Protein AF-F3PUW4-F1 (afdb_monomer_lite)

Organism: NCBI:txid763034

pLDDT: mean 93.39, std 5.63, range [63.44, 98.31]

Sequence (221 aa):
MNPSENLVKNRNDLSPYLFHFTKGEDAYDKLVNILNQLKLISNTHDYICFTETPITHFRENLLYMNRFYKPMLSFYGIGFRRDLLIKDFGAKSVIYGDKKDEENLKKIDMDWRFEKLNVLTHDFTWLREWRIKHEFDFSSISPEDIIIIAKTDDEVKNLCSMQELEDIDYEYEPEIGECTIWPMFSNIRGWKGISIEHVEKLSSDKEVDSYSKSLKIGDYL

Foldseek 3Di:
DPPVVVCQVPDQQFAQWWKDFAKAPCRLVVLLVCVVQQKDADPPAQKGKTFRGWLLVCLVVQVVQVVDRIRPGHQWIKIFRPVCCVPPQVKDWADEDDVVVLVVCVVVVNNSRYDYDDPVPDHPVNRRMIIGGHMDRCPVPDLLRMEIGEADPVSSQVSQWDKDFDDKDWDADPVVRDIDIDTDIFTWGNHHYDYSVRSNVDDGSVVVVVSSNVDDGGHTD

Secondary structure (DSSP, 8-state):
--HHHHHHHH-TT--SEEEEE--STTHHHHHHHHHHHTEE--SSSSEEEEE-S-HHHHHHHHHHHTTSSS-SS-S-EEEEEHHHHHHHS--EE-EEE-HHHHHHHHTTT-GGGEEE-BTTTB--GGG-EEEEES-EE-TTS-GGGEEEEESSHHHHHHHHEEEEEEEEEEEEETTTTEEEEEEEEEEEE-SEEEEHHHHTT-SSHHHHHHHHHHS-TT-B-

Structure (mmCIF, N/CA/C/O backbone):
data_AF-F3PUW4-F1
#
_entry.id   AF-F3PUW4-F1
#
loop_
_atom_site.group_PDB
_atom_site.id
_atom_site.type_symbol
_atom_site.label_atom_id
_atom_site.label_alt_id
_atom_site.label_comp_id
_atom_site.label_asym_id
_atom_site.label_entity_id
_atom_site.label_seq_id
_atom_site.pdbx_PDB_ins_code
_atom_site.Cartn_x
_atom_site.Cartn_y
_atom_site.Cartn_z
_atom_site.occupancy
_atom_site.B_iso_or_equiv
_atom_site.auth_seq_id
_atom_site.auth_comp_id
_atom_site.auth_asym_id
_atom_site.auth_atom_id
_atom_site.pdbx_PDB_model_num
ATOM 1 N N . MET A 1 1 ? -29.769 11.813 -11.357 1.00 63.44 1 MET A N 1
ATOM 2 C CA . MET A 1 1 ? -28.355 11.630 -10.967 1.00 63.44 1 MET A CA 1
ATOM 3 C C . MET A 1 1 ? -28.307 11.672 -9.455 1.00 63.44 1 MET A C 1
ATOM 5 O O . MET A 1 1 ? -28.851 12.620 -8.894 1.00 63.44 1 MET A O 1
ATOM 9 N N . ASN A 1 2 ? -27.783 10.637 -8.802 1.00 74.06 2 ASN A N 1
ATOM 10 C CA . ASN A 1 2 ? -27.715 10.613 -7.345 1.00 74.06 2 ASN A CA 1
ATOM 11 C C . ASN A 1 2 ? -26.569 11.544 -6.901 1.00 74.06 2 ASN A C 1
ATOM 13 O O . ASN A 1 2 ? -25.430 11.317 -7.313 1.00 74.06 2 ASN A O 1
ATOM 17 N N . PRO A 1 3 ? -26.819 12.590 -6.089 1.00 74.50 3 PRO A N 1
ATOM 18 C CA . PRO A 1 3 ? -25.764 13.494 -5.632 1.00 74.50 3 PRO A CA 1
ATOM 19 C C . PRO A 1 3 ? -24.575 12.769 -4.981 1.00 74.50 3 PRO A C 1
ATOM 21 O O . PRO A 1 3 ? -23.442 13.236 -5.102 1.00 74.50 3 PRO A O 1
ATOM 24 N N . SER A 1 4 ? -24.798 11.603 -4.360 1.00 75.81 4 SER A N 1
ATOM 25 C CA . SER A 1 4 ? -23.732 10.813 -3.736 1.00 75.81 4 SER A CA 1
ATOM 26 C C . SER A 1 4 ? -22.725 10.233 -4.736 1.00 75.81 4 SER A C 1
ATOM 28 O O . SER A 1 4 ? -21.553 10.094 -4.393 1.00 75.81 4 SER A O 1
ATOM 30 N N . GLU A 1 5 ? -23.135 9.935 -5.973 1.00 74.25 5 GLU A N 1
ATOM 31 C CA . GLU A 1 5 ? -22.254 9.374 -7.015 1.00 74.25 5 GLU A CA 1
ATOM 32 C C . GLU A 1 5 ? -21.157 10.365 -7.424 1.00 74.25 5 GLU A C 1
ATOM 34 O O . GLU A 1 5 ? -20.024 9.975 -7.710 1.00 74.25 5 GLU A O 1
ATOM 39 N N . ASN A 1 6 ? -21.472 11.662 -7.405 1.00 73.38 6 ASN A N 1
ATOM 40 C CA . ASN A 1 6 ? -20.508 12.714 -7.717 1.00 73.38 6 ASN A CA 1
ATOM 41 C C . ASN A 1 6 ? -19.598 13.043 -6.530 1.00 73.38 6 ASN A C 1
ATOM 43 O O . ASN A 1 6 ? -18.466 13.471 -6.738 1.00 73.38 6 ASN A O 1
ATOM 47 N N . LEU A 1 7 ? -20.045 12.820 -5.289 1.00 77.06 7 LEU A N 1
ATOM 48 C CA . LEU A 1 7 ? -19.221 13.078 -4.104 1.00 77.06 7 LEU A CA 1
ATOM 49 C C . LEU A 1 7 ? -18.014 12.143 -4.030 1.00 77.06 7 LEU A C 1
ATOM 51 O O . LEU A 1 7 ? -16.923 12.611 -3.721 1.00 77.06 7 LEU A O 1
ATOM 55 N N . VAL A 1 8 ? -18.176 10.863 -4.378 1.00 69.25 8 VAL A N 1
ATOM 56 C CA . VAL A 1 8 ? -17.052 9.909 -4.430 1.00 69.25 8 VAL A CA 1
ATOM 57 C C . VAL A 1 8 ? -15.998 10.356 -5.447 1.00 69.25 8 VAL A C 1
ATOM 59 O O . VAL A 1 8 ? -14.806 10.265 -5.183 1.00 69.25 8 VAL A O 1
ATOM 62 N N . LYS A 1 9 ? -16.431 10.916 -6.583 1.00 69.44 9 LYS A N 1
ATOM 63 C CA . LYS A 1 9 ? -15.533 11.430 -7.629 1.00 69.44 9 LYS A CA 1
ATOM 64 C C . LYS A 1 9 ? -14.879 12.762 -7.265 1.00 69.44 9 LYS A C 1
ATOM 66 O O . LYS A 1 9 ? -13.785 13.056 -7.739 1.00 69.44 9 LYS A O 1
ATOM 71 N N . ASN A 1 10 ? -15.540 13.585 -6.453 1.00 75.44 10 ASN A N 1
ATOM 72 C CA . ASN A 1 10 ? -15.130 14.970 -6.216 1.00 75.44 10 ASN A CA 1
ATOM 73 C C . ASN A 1 10 ? -14.418 15.187 -4.878 1.00 75.44 10 ASN A C 1
ATOM 75 O O . ASN A 1 10 ? -13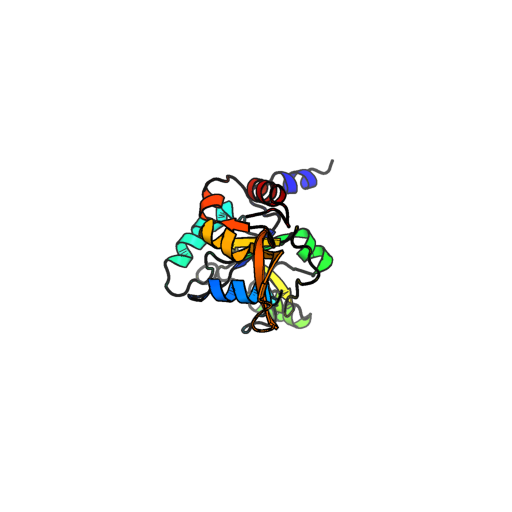.628 16.123 -4.783 1.00 75.44 10 ASN A O 1
ATOM 79 N N . ARG A 1 11 ? -14.589 14.309 -3.889 1.00 82.06 11 ARG A N 1
ATOM 80 C CA . ARG A 1 11 ? -13.889 14.401 -2.603 1.00 82.06 11 ARG A CA 1
ATOM 81 C C . ARG A 1 11 ? -12.397 14.099 -2.740 1.00 82.06 11 ARG A C 1
ATOM 83 O O . ARG A 1 11 ? -12.021 13.065 -3.277 1.00 82.06 11 ARG A O 1
ATOM 90 N N . ASN A 1 12 ? -11.562 15.014 -2.257 1.00 84.12 12 ASN A N 1
ATOM 91 C CA . ASN A 1 12 ? -10.101 14.869 -2.268 1.00 84.12 12 ASN A CA 1
ATOM 92 C C . ASN A 1 12 ? -9.575 14.114 -1.047 1.00 84.12 12 ASN A C 1
ATOM 94 O O . ASN A 1 12 ? -8.425 13.694 -1.030 1.00 84.12 12 ASN A O 1
ATOM 98 N N . ASP A 1 13 ? -10.419 13.940 -0.035 1.00 82.19 13 ASP A N 1
ATOM 99 C CA . ASP A 1 13 ? -10.085 13.207 1.171 1.00 82.19 13 ASP A CA 1
ATOM 100 C C . ASP A 1 13 ? -10.362 11.697 1.034 1.00 82.19 13 ASP A C 1
ATOM 102 O O . ASP A 1 13 ? -10.207 10.956 1.994 1.00 82.19 13 ASP A O 1
ATOM 106 N N . LEU A 1 14 ? -10.769 11.213 -0.144 1.00 85.12 14 LEU A N 1
ATOM 107 C CA . LEU A 1 14 ? -10.895 9.787 -0.448 1.00 85.12 14 LEU A CA 1
ATOM 108 C C . LEU A 1 14 ? -9.718 9.342 -1.315 1.00 85.12 14 LEU A C 1
ATOM 110 O O . LEU A 1 14 ? -9.449 9.962 -2.345 1.00 85.12 14 LEU A O 1
ATOM 114 N N . SER A 1 15 ? -9.049 8.258 -0.922 1.00 90.25 15 SER A N 1
ATOM 115 C CA . SER A 1 15 ? -8.047 7.620 -1.770 1.00 90.25 15 SER A CA 1
ATOM 116 C C . SER A 1 15 ? -8.699 6.551 -2.657 1.00 90.25 15 SER A C 1
ATOM 118 O O . SER A 1 15 ? -9.551 5.791 -2.182 1.00 90.25 15 SER A O 1
ATOM 120 N N . PRO A 1 16 ? -8.307 6.442 -3.940 1.00 92.56 16 PRO A N 1
ATOM 121 C CA . PRO A 1 16 ? -8.662 5.300 -4.773 1.00 92.56 16 PRO A CA 1
ATOM 122 C C . PRO A 1 16 ? -7.871 4.031 -4.409 1.00 92.56 16 PRO A C 1
ATOM 124 O O . PRO A 1 16 ? -8.126 2.975 -4.995 1.00 92.56 16 PRO A O 1
ATOM 127 N N . TYR A 1 17 ? -6.939 4.121 -3.456 1.00 95.81 17 TYR A N 1
ATOM 128 C CA . TYR A 1 17 ? -6.097 3.023 -3.004 1.00 95.81 17 TYR A CA 1
ATOM 129 C C . TYR A 1 17 ? -6.286 2.733 -1.509 1.00 95.81 17 TYR A C 1
ATOM 131 O O . TYR A 1 17 ? -6.712 3.583 -0.728 1.00 95.81 17 TYR A O 1
ATOM 139 N N . LEU A 1 18 ? -5.960 1.504 -1.122 1.00 97.50 18 LEU A N 1
ATOM 140 C CA . LEU A 1 18 ? -5.710 1.098 0.256 1.00 97.50 18 LEU A CA 1
ATOM 141 C C . LEU A 1 18 ? -4.227 0.747 0.377 1.00 97.50 18 LEU A C 1
ATOM 143 O O . LEU A 1 18 ? -3.741 -0.122 -0.349 1.00 97.50 18 LEU A O 1
ATOM 147 N N . PHE A 1 19 ? -3.513 1.428 1.272 1.00 97.31 19 PHE A N 1
ATOM 148 C CA . PHE A 1 19 ? -2.062 1.304 1.410 1.00 97.31 19 PHE A CA 1
ATOM 149 C C . PHE A 1 19 ? -1.668 0.439 2.600 1.00 97.31 19 PHE A C 1
ATOM 151 O O . PHE A 1 19 ? -2.153 0.641 3.711 1.00 97.31 19 PHE A O 1
ATOM 158 N N . HIS A 1 20 ? -0.727 -0.471 2.388 1.00 97.25 20 HIS A N 1
ATOM 159 C CA . HIS A 1 20 ? 0.001 -1.164 3.439 1.00 97.25 20 HIS A CA 1
ATOM 160 C C . HIS A 1 20 ? 1.424 -0.603 3.508 1.00 97.25 20 HIS A C 1
ATOM 162 O O . HIS A 1 20 ? 2.210 -0.798 2.583 1.00 97.25 20 HIS A O 1
ATOM 168 N N . PHE A 1 21 ? 1.763 0.089 4.597 1.00 96.50 21 PHE A N 1
ATOM 169 C CA . PHE A 1 21 ? 3.121 0.583 4.834 1.00 96.50 21 PHE A CA 1
ATOM 170 C C . PHE A 1 21 ? 3.904 -0.401 5.699 1.00 96.50 21 PHE A C 1
ATOM 172 O O . PHE A 1 21 ? 3.399 -0.900 6.708 1.00 96.50 21 PHE A O 1
ATOM 179 N N . THR A 1 22 ? 5.157 -0.654 5.332 1.00 95.56 22 THR A N 1
ATOM 180 C CA . THR A 1 22 ? 6.059 -1.479 6.136 1.00 95.56 22 THR A CA 1
ATOM 181 C C . THR A 1 22 ? 6.576 -0.683 7.341 1.00 95.56 22 THR A C 1
ATOM 183 O O . THR A 1 22 ? 6.581 0.552 7.355 1.00 95.56 22 THR A O 1
ATOM 186 N N . LYS A 1 23 ? 7.000 -1.398 8.389 1.00 92.81 23 LYS A N 1
ATOM 187 C CA . LYS A 1 23 ? 7.422 -0.837 9.685 1.00 92.81 23 LYS A CA 1
ATOM 188 C C . LYS A 1 23 ? 8.875 -1.176 10.013 1.00 92.81 23 LYS A C 1
ATOM 190 O O . LYS A 1 23 ? 9.343 -2.260 9.651 1.00 92.81 23 LYS A O 1
ATOM 195 N N . GLY A 1 24 ? 9.515 -0.341 10.830 1.00 91.69 24 GLY A N 1
ATOM 196 C CA . GLY A 1 24 ? 10.878 -0.567 11.327 1.00 91.69 24 GLY A CA 1
ATOM 197 C C . GLY A 1 24 ? 11.979 -0.012 10.422 1.00 91.69 24 GLY A C 1
ATOM 198 O O . GLY A 1 24 ? 11.706 0.702 9.464 1.00 91.69 24 GLY A O 1
ATOM 199 N N . GLU A 1 25 ? 13.228 -0.307 10.775 1.00 90.50 25 GLU A N 1
ATOM 200 C CA . GLU A 1 25 ? 14.428 0.176 10.072 1.00 90.50 25 GLU A CA 1
ATOM 201 C C . GLU A 1 25 ? 14.715 -0.599 8.773 1.00 90.50 25 GLU A C 1
ATOM 203 O O . GLU A 1 25 ? 15.182 -0.033 7.794 1.00 90.50 25 GLU A O 1
ATOM 208 N N . ASP A 1 26 ? 14.334 -1.875 8.741 1.00 94.06 26 ASP A N 1
ATOM 209 C CA . ASP A 1 26 ? 14.422 -2.840 7.635 1.00 94.06 26 ASP A CA 1
ATOM 210 C C . ASP A 1 26 ? 13.205 -2.766 6.690 1.00 94.06 26 ASP A C 1
ATOM 212 O O . ASP A 1 26 ? 12.808 -3.736 6.042 1.00 94.06 26 ASP A O 1
ATOM 216 N N . ALA A 1 27 ? 12.537 -1.614 6.658 1.00 95.38 27 ALA A N 1
ATOM 217 C CA . ALA A 1 27 ? 11.265 -1.436 5.974 1.00 95.38 27 ALA A CA 1
ATOM 218 C C . ALA A 1 27 ? 11.355 -1.574 4.442 1.00 95.38 27 ALA A C 1
ATOM 220 O O . ALA A 1 27 ? 10.415 -2.090 3.831 1.00 95.38 27 ALA A O 1
ATOM 221 N N . TYR A 1 28 ? 12.477 -1.162 3.845 1.00 96.62 28 TYR A N 1
ATOM 222 C CA . TYR A 1 28 ? 12.756 -1.352 2.419 1.00 96.62 28 TYR A CA 1
ATOM 223 C C . TYR A 1 28 ? 12.878 -2.843 2.080 1.00 96.62 28 TYR A C 1
ATOM 225 O O . TYR A 1 28 ? 12.150 -3.346 1.228 1.00 96.62 28 TYR A O 1
ATOM 233 N N . ASP A 1 29 ? 13.717 -3.578 2.815 1.00 97.00 29 ASP A N 1
ATOM 234 C CA . ASP A 1 29 ? 13.941 -5.013 2.592 1.00 97.00 29 ASP A CA 1
ATOM 235 C C . ASP A 1 29 ? 12.659 -5.830 2.791 1.00 97.00 29 ASP A C 1
ATOM 237 O O . ASP A 1 29 ? 12.385 -6.787 2.065 1.00 97.00 29 ASP A O 1
ATOM 241 N N . LYS A 1 30 ? 11.813 -5.429 3.746 1.00 96.62 30 LYS A N 1
ATOM 242 C CA . LYS A 1 30 ? 10.472 -6.005 3.908 1.00 96.62 30 LYS A CA 1
ATOM 243 C C . LYS A 1 30 ? 9.604 -5.806 2.672 1.00 96.62 30 LYS A C 1
ATOM 245 O O . LYS A 1 30 ? 8.923 -6.747 2.279 1.00 96.62 30 LYS A O 1
ATOM 250 N N . LEU A 1 31 ? 9.618 -4.616 2.070 1.00 97.69 31 LEU A N 1
ATOM 251 C CA . LEU A 1 31 ? 8.860 -4.355 0.848 1.00 97.69 31 LEU A CA 1
ATOM 252 C C . LEU A 1 31 ? 9.398 -5.191 -0.320 1.00 97.69 31 LEU A C 1
ATOM 254 O O . LEU A 1 31 ? 8.604 -5.808 -1.021 1.00 97.69 31 LEU A O 1
ATOM 258 N N . VAL A 1 32 ? 10.722 -5.306 -0.468 1.00 97.25 32 VAL A N 1
ATOM 259 C CA . VAL A 1 32 ? 11.348 -6.205 -1.456 1.00 97.25 32 VAL A CA 1
ATOM 260 C C . VAL A 1 32 ? 10.863 -7.647 -1.269 1.00 97.25 32 VAL A C 1
ATOM 262 O O . VAL A 1 32 ? 10.435 -8.290 -2.225 1.00 97.25 32 VAL A O 1
ATOM 265 N N . ASN A 1 33 ? 10.853 -8.149 -0.032 1.00 97.12 33 ASN A N 1
ATOM 266 C CA . ASN A 1 33 ? 10.359 -9.494 0.267 1.00 97.12 33 ASN A CA 1
ATOM 267 C C . ASN A 1 33 ? 8.870 -9.665 -0.069 1.00 97.12 33 ASN A C 1
ATOM 269 O O . ASN A 1 33 ? 8.496 -10.685 -0.642 1.00 97.12 33 ASN A O 1
ATOM 273 N N . ILE A 1 34 ? 8.037 -8.668 0.242 1.00 97.62 34 ILE A N 1
ATOM 274 C CA . ILE A 1 34 ? 6.608 -8.656 -0.105 1.00 97.62 34 ILE A CA 1
ATOM 275 C C . ILE A 1 34 ? 6.416 -8.752 -1.623 1.00 97.62 34 ILE A C 1
ATOM 277 O O . ILE A 1 34 ? 5.592 -9.544 -2.076 1.00 97.62 34 ILE A O 1
ATOM 281 N N . LEU A 1 35 ? 7.181 -7.985 -2.407 1.00 97.00 35 LEU A N 1
ATOM 282 C CA . LEU A 1 35 ? 7.099 -7.989 -3.872 1.00 97.00 35 LEU A CA 1
ATOM 283 C C . LEU A 1 35 ? 7.586 -9.307 -4.478 1.00 97.00 35 LEU A C 1
ATOM 285 O O . LEU A 1 35 ? 6.973 -9.803 -5.417 1.00 97.00 35 LEU A O 1
ATOM 289 N N . ASN A 1 36 ? 8.626 -9.916 -3.910 1.00 95.88 36 ASN A N 1
ATOM 290 C CA . ASN A 1 36 ? 9.125 -11.215 -4.368 1.00 95.88 36 ASN A CA 1
ATOM 291 C C . ASN A 1 36 ? 8.163 -12.366 -4.040 1.00 95.88 36 ASN A C 1
ATOM 293 O O . ASN A 1 36 ? 8.040 -13.314 -4.811 1.00 95.88 36 ASN A O 1
ATOM 297 N N . GLN A 1 37 ? 7.500 -12.307 -2.883 1.00 97.06 37 GLN A N 1
ATOM 298 C CA . GLN A 1 37 ? 6.568 -13.345 -2.432 1.00 97.06 37 GLN A CA 1
ATOM 299 C C . GLN A 1 37 ? 5.140 -13.140 -2.944 1.00 97.06 37 GLN A C 1
ATOM 301 O O . GLN A 1 37 ? 4.329 -14.057 -2.835 1.00 97.06 37 GLN A O 1
ATOM 306 N N . LEU A 1 38 ? 4.830 -11.946 -3.459 1.00 97.81 38 LEU A N 1
ATOM 307 C CA . LEU A 1 38 ? 3.486 -11.514 -3.849 1.00 97.81 38 LEU A CA 1
ATOM 308 C C . LEU A 1 38 ? 2.458 -11.677 -2.719 1.00 97.81 38 LEU A C 1
ATOM 310 O O . LEU A 1 38 ? 1.301 -12.044 -2.943 1.00 97.81 38 LEU A O 1
ATOM 314 N N . LYS A 1 39 ? 2.901 -11.437 -1.478 1.00 97.44 39 LYS A N 1
ATOM 315 C CA . LYS A 1 39 ? 2.113 -11.740 -0.284 1.00 97.44 39 LYS A CA 1
ATOM 316 C C . LYS A 1 39 ? 2.379 -10.787 0.872 1.00 97.44 39 LYS A C 1
ATOM 318 O O . LYS A 1 39 ? 3.515 -10.400 1.133 1.00 97.44 39 LYS A O 1
ATOM 323 N N . LEU A 1 40 ? 1.323 -10.459 1.611 1.00 97.56 40 LEU A N 1
ATOM 324 C CA . LEU A 1 40 ? 1.393 -9.791 2.909 1.00 97.56 40 LEU A CA 1
ATOM 325 C C . LEU A 1 40 ? 1.087 -10.798 4.018 1.00 97.56 40 LEU A C 1
ATOM 327 O O . LEU A 1 40 ? 0.046 -11.457 4.005 1.00 97.56 40 LEU A O 1
ATOM 331 N N . ILE A 1 41 ? 1.985 -10.888 4.999 1.00 94.50 41 ILE A N 1
ATOM 332 C CA . ILE A 1 41 ? 1.867 -11.786 6.152 1.00 94.50 41 ILE A CA 1
ATOM 333 C C . ILE A 1 41 ? 2.056 -10.968 7.430 1.00 94.50 41 ILE A C 1
ATOM 335 O O . ILE A 1 41 ? 2.985 -10.167 7.545 1.00 94.50 41 ILE A O 1
ATOM 339 N N . SER A 1 42 ? 1.176 -11.181 8.407 1.00 91.62 42 SER A N 1
ATOM 340 C CA . SER A 1 42 ? 1.281 -10.584 9.736 1.00 91.62 42 SER A CA 1
ATOM 341 C C . SER A 1 42 ? 1.721 -11.640 10.744 1.00 91.62 42 SER A C 1
ATOM 343 O O . SER A 1 42 ? 1.092 -12.681 10.886 1.00 91.62 42 SER A O 1
ATOM 345 N N . ASN A 1 43 ? 2.799 -11.351 11.475 1.00 86.69 43 ASN A N 1
ATOM 346 C CA . ASN A 1 43 ? 3.284 -12.213 12.560 1.00 86.69 43 ASN A CA 1
ATOM 347 C C . ASN A 1 43 ? 2.623 -11.892 13.910 1.00 86.69 43 ASN A C 1
ATOM 349 O O . ASN A 1 43 ? 2.884 -12.569 14.900 1.00 86.69 43 ASN A O 1
ATOM 353 N N . THR A 1 44 ? 1.840 -10.810 13.983 1.00 88.12 44 THR A N 1
ATOM 354 C CA . THR A 1 44 ? 1.269 -10.299 15.240 1.00 88.12 44 THR A CA 1
ATOM 355 C C . THR A 1 44 ? -0.236 -10.480 15.328 1.00 88.12 44 THR A C 1
ATOM 357 O O . THR A 1 44 ? -0.768 -10.609 16.424 1.00 88.12 44 THR A O 1
ATOM 360 N N . HIS A 1 45 ? -0.916 -10.466 14.186 1.00 91.56 45 HIS A N 1
ATOM 361 C CA . HIS A 1 45 ? -2.366 -10.563 14.094 1.00 91.56 45 HIS A CA 1
ATOM 362 C C . HIS A 1 45 ? -2.729 -11.545 12.988 1.00 91.56 45 HIS A C 1
ATOM 364 O O . HIS A 1 45 ? -1.960 -11.728 12.048 1.00 91.56 45 HIS A O 1
ATOM 370 N N . ASP A 1 46 ? -3.923 -12.114 13.050 1.00 93.00 46 ASP A N 1
ATOM 371 C CA . ASP A 1 46 ? -4.476 -12.974 12.008 1.00 93.00 46 ASP A CA 1
ATOM 372 C C . ASP A 1 46 ? -5.123 -12.167 10.869 1.00 93.00 46 ASP A C 1
ATOM 374 O O . ASP A 1 46 ? -6.031 -12.663 10.217 1.00 93.00 46 ASP A O 1
ATOM 378 N N . TYR A 1 47 ? -4.688 -10.927 10.634 1.00 96.94 47 TYR A N 1
ATOM 379 C CA . TYR A 1 47 ? -5.197 -10.033 9.594 1.00 96.94 47 TYR A CA 1
ATOM 380 C C . TYR A 1 47 ? -4.110 -9.079 9.082 1.00 96.94 47 TYR A C 1
ATOM 382 O O . TYR A 1 47 ? -3.129 -8.789 9.778 1.00 96.94 47 TYR A O 1
ATOM 390 N N . ILE A 1 48 ? -4.319 -8.551 7.874 1.00 97.56 48 ILE A N 1
ATOM 391 C CA . ILE A 1 48 ? -3.493 -7.510 7.250 1.00 97.56 48 ILE A CA 1
ATOM 392 C C . ILE A 1 48 ? -4.201 -6.162 7.333 1.00 97.56 48 ILE A C 1
ATOM 394 O O . ILE A 1 48 ? -5.379 -6.057 6.999 1.00 97.56 48 ILE A O 1
ATOM 398 N N . CYS A 1 49 ? -3.467 -5.135 7.756 1.00 96.88 49 CYS A N 1
ATOM 399 C CA . CYS A 1 49 ? -3.950 -3.764 7.897 1.00 96.88 49 CYS A CA 1
ATOM 400 C C . CYS A 1 49 ? -3.614 -2.924 6.661 1.00 96.88 49 CYS A C 1
ATOM 402 O O . CYS A 1 49 ? -2.502 -3.006 6.138 1.00 96.88 49 CYS A O 1
ATOM 404 N N . PHE A 1 50 ? -4.539 -2.054 6.273 1.00 97.50 50 PHE A N 1
ATOM 405 C CA . PHE A 1 50 ? -4.376 -1.050 5.230 1.00 97.50 50 PHE A CA 1
ATOM 406 C C . PHE A 1 50 ? -4.917 0.303 5.706 1.00 97.50 50 PHE A C 1
ATOM 408 O O . PHE A 1 50 ? -5.802 0.355 6.557 1.00 97.50 50 PHE A O 1
ATOM 415 N N . THR A 1 51 ? -4.436 1.401 5.129 1.00 95.25 51 THR A N 1
ATOM 416 C CA . THR A 1 51 ? -4.948 2.760 5.353 1.00 95.25 51 THR A CA 1
ATOM 417 C C . THR A 1 51 ? -5.574 3.320 4.074 1.00 95.25 51 THR A C 1
ATOM 419 O O . THR A 1 51 ? -5.011 3.189 2.990 1.00 95.25 51 THR A O 1
ATOM 422 N N . GLU A 1 52 ? -6.755 3.931 4.195 1.00 93.50 52 GLU A N 1
ATOM 423 C CA . GLU A 1 52 ? -7.462 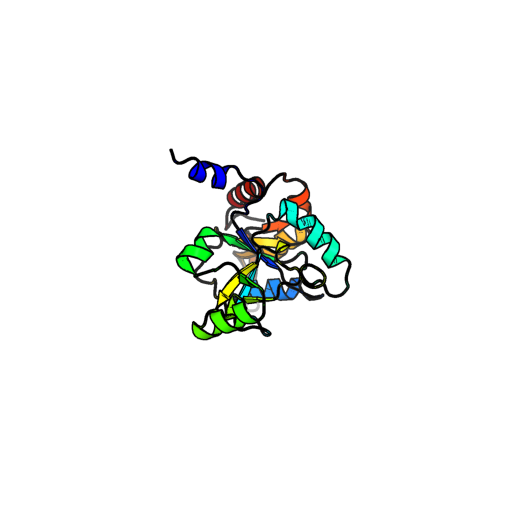4.621 3.094 1.00 93.50 52 GLU A CA 1
ATOM 424 C C . GLU A 1 52 ? -7.094 6.111 3.003 1.00 93.50 52 GLU A C 1
ATOM 426 O O . GLU A 1 52 ? -7.683 6.867 2.224 1.00 93.50 52 GLU A O 1
ATOM 431 N N . THR A 1 53 ? -6.185 6.586 3.853 1.00 84.38 53 THR A N 1
ATOM 432 C CA . THR A 1 53 ? -5.881 8.013 3.915 1.00 84.38 53 THR A CA 1
ATOM 433 C C . THR A 1 53 ? -5.140 8.443 2.647 1.00 84.38 53 THR A C 1
ATOM 435 O O . THR A 1 53 ? -4.138 7.811 2.308 1.00 84.38 53 THR A O 1
ATOM 438 N N . PRO A 1 54 ? -5.601 9.505 1.947 1.00 90.25 54 PRO A N 1
ATOM 439 C CA . PRO A 1 54 ? -4.936 9.999 0.749 1.00 90.25 54 PRO A CA 1
ATOM 440 C C . PRO A 1 54 ? -3.457 10.241 0.997 1.00 90.25 54 PRO A C 1
ATOM 442 O O . PRO A 1 54 ? -3.107 10.965 1.934 1.00 90.25 54 PRO A O 1
ATOM 445 N N . ILE A 1 55 ? -2.592 9.662 0.170 1.00 92.56 55 ILE A N 1
ATOM 446 C CA . ILE A 1 55 ? -1.149 9.731 0.384 1.00 92.56 55 ILE A CA 1
ATOM 447 C C . ILE A 1 55 ? -0.626 11.170 0.318 1.00 92.56 55 ILE A C 1
ATOM 449 O O . ILE A 1 55 ? 0.292 11.516 1.065 1.00 92.56 55 ILE A O 1
ATOM 453 N N . THR A 1 56 ? -1.272 12.041 -0.468 1.00 92.56 56 THR A N 1
ATOM 454 C CA . THR A 1 56 ? -0.930 13.474 -0.507 1.00 92.56 56 THR A CA 1
ATOM 455 C C . THR A 1 56 ? -1.144 14.177 0.834 1.00 92.56 56 THR A C 1
ATOM 457 O O . THR A 1 56 ? -0.403 15.094 1.171 1.00 92.56 56 THR A O 1
ATOM 460 N N . HIS A 1 57 ? -2.113 13.725 1.636 1.00 88.38 57 HIS A N 1
ATOM 461 C CA . HIS A 1 57 ? -2.371 14.254 2.980 1.00 88.38 57 HIS A CA 1
ATOM 462 C C . HIS A 1 57 ? -1.626 13.459 4.061 1.00 88.38 57 HIS A C 1
ATOM 464 O O . HIS A 1 57 ? -1.279 14.001 5.107 1.00 88.38 57 HIS A O 1
ATOM 470 N N . PHE A 1 58 ? -1.364 12.175 3.809 1.00 90.06 58 PHE A N 1
ATOM 471 C CA . PHE A 1 58 ? -0.693 11.274 4.743 1.00 90.06 58 PHE A CA 1
ATOM 472 C C . PHE A 1 58 ? 0.824 11.471 4.804 1.00 90.06 58 PHE A C 1
ATOM 474 O O . PHE A 1 58 ? 1.465 11.038 5.763 1.00 90.06 58 PHE A O 1
ATOM 481 N N . ARG A 1 59 ? 1.409 12.146 3.806 1.00 91.25 59 ARG A N 1
ATOM 482 C CA . ARG A 1 59 ? 2.841 12.464 3.739 1.00 91.25 59 ARG A CA 1
ATOM 483 C C . ARG A 1 59 ? 3.378 13.058 5.041 1.00 91.25 59 ARG A C 1
ATOM 485 O O . ARG A 1 59 ? 4.422 12.616 5.509 1.00 91.25 59 ARG A O 1
ATOM 492 N N . GLU A 1 60 ? 2.679 14.013 5.650 1.00 90.81 60 GLU A N 1
ATOM 493 C CA . GLU A 1 60 ? 3.136 14.641 6.899 1.00 90.81 60 GLU A CA 1
ATOM 494 C C . GLU A 1 60 ? 3.197 13.643 8.063 1.00 90.81 60 GLU A C 1
ATOM 496 O O . GLU A 1 60 ? 4.138 13.667 8.861 1.00 90.81 60 GLU A O 1
ATOM 501 N N . ASN A 1 61 ? 2.250 12.703 8.128 1.00 92.31 61 ASN A N 1
ATOM 502 C CA . ASN A 1 61 ? 2.275 11.615 9.103 1.00 92.31 61 ASN A CA 1
ATOM 503 C C . ASN A 1 61 ? 3.479 10.700 8.859 1.00 92.31 61 ASN A C 1
ATOM 505 O O . ASN A 1 61 ? 4.169 10.348 9.815 1.00 92.31 61 ASN A O 1
ATOM 509 N N . LEU A 1 62 ? 3.774 10.357 7.602 1.00 93.25 62 LEU A N 1
ATOM 510 C CA . LEU A 1 62 ? 4.964 9.573 7.258 1.00 93.25 62 LEU A CA 1
ATOM 511 C C . LEU A 1 62 ? 6.246 10.323 7.645 1.00 93.25 62 LEU A C 1
ATOM 513 O O . LEU A 1 62 ? 7.099 9.757 8.329 1.00 93.25 62 LEU A O 1
ATOM 517 N N . LEU A 1 63 ? 6.367 11.607 7.298 1.00 94.12 63 LEU A N 1
ATOM 518 C CA . LEU A 1 63 ? 7.511 12.443 7.674 1.00 94.12 63 LEU A CA 1
ATOM 519 C C . LEU A 1 63 ? 7.698 12.513 9.191 1.00 94.12 63 LEU A C 1
ATOM 521 O O . LEU A 1 63 ? 8.829 12.459 9.666 1.00 94.12 63 LEU A O 1
ATOM 525 N N . TYR A 1 64 ? 6.612 12.625 9.956 1.00 94.50 64 TYR A N 1
ATOM 526 C CA . TYR A 1 64 ? 6.656 12.599 11.416 1.00 94.50 64 TYR A CA 1
ATOM 527 C C . TYR A 1 64 ? 7.115 11.235 11.953 1.00 94.50 64 TYR A C 1
ATOM 529 O O . TYR A 1 64 ? 8.047 11.179 12.756 1.00 94.50 64 TYR A O 1
ATOM 537 N N . MET A 1 65 ? 6.508 10.138 11.489 1.00 93.62 65 MET A N 1
ATOM 538 C CA . MET A 1 65 ? 6.809 8.778 11.958 1.00 93.62 65 MET A CA 1
ATOM 539 C C . MET A 1 65 ? 8.251 8.360 11.655 1.00 93.62 65 MET A C 1
ATOM 541 O O . MET A 1 65 ? 8.880 7.681 12.464 1.00 93.62 65 MET A O 1
ATOM 545 N N . ASN A 1 66 ? 8.809 8.810 10.533 1.00 94.12 66 ASN A N 1
ATOM 546 C CA . ASN A 1 66 ? 10.179 8.491 10.124 1.00 94.12 66 ASN A CA 1
ATOM 547 C C . ASN A 1 66 ? 11.249 9.360 10.817 1.00 94.12 66 ASN A C 1
ATOM 549 O O . ASN A 1 66 ? 12.432 9.227 10.515 1.00 94.12 66 ASN A O 1
ATOM 553 N N . ARG A 1 67 ? 10.872 10.217 11.782 1.00 94.00 67 ARG A N 1
ATOM 554 C CA . ARG A 1 67 ? 11.825 10.846 12.725 1.00 94.00 67 ARG A CA 1
ATOM 555 C C . ARG A 1 67 ? 12.245 9.899 13.847 1.00 94.00 67 ARG A C 1
ATOM 557 O O . ARG A 1 67 ? 13.223 10.167 14.542 1.00 94.00 67 ARG A O 1
ATOM 564 N N . PHE A 1 68 ? 11.490 8.823 14.055 1.00 92.81 68 PHE A N 1
ATOM 565 C CA . PHE A 1 68 ? 11.763 7.825 15.079 1.00 92.81 68 PHE A CA 1
ATOM 566 C C . PHE A 1 68 ? 12.594 6.683 14.493 1.00 92.81 68 PHE A C 1
ATOM 568 O O . PHE A 1 68 ? 12.398 6.289 13.349 1.00 92.81 68 PHE A O 1
ATOM 575 N N . TYR A 1 69 ? 13.486 6.107 15.304 1.00 86.38 69 TYR A N 1
ATOM 576 C CA . TYR A 1 69 ? 14.379 5.018 14.882 1.00 86.38 69 TYR A CA 1
ATOM 577 C C . TYR A 1 69 ? 13.629 3.788 14.336 1.00 86.38 69 TYR A C 1
ATOM 579 O O . TYR A 1 69 ? 14.079 3.148 13.393 1.00 86.38 69 TYR A O 1
ATOM 587 N N . LYS A 1 70 ? 12.462 3.470 14.908 1.00 90.81 70 LYS A N 1
ATOM 588 C CA . LYS A 1 70 ? 11.585 2.384 14.451 1.00 90.81 70 LYS A CA 1
ATOM 589 C C . LYS A 1 70 ? 10.214 2.959 14.099 1.00 90.81 70 LYS A C 1
ATOM 591 O O . LYS A 1 70 ? 9.340 2.978 14.968 1.00 90.81 70 LYS A O 1
ATOM 596 N N . PRO A 1 71 ? 10.025 3.460 12.866 1.00 91.81 71 PRO A N 1
ATOM 597 C CA . PRO A 1 71 ? 8.759 4.049 12.464 1.00 91.81 71 PRO A CA 1
ATOM 598 C C . PRO A 1 71 ? 7.647 2.999 12.490 1.00 91.81 71 PRO A C 1
ATOM 600 O O . PRO A 1 71 ? 7.834 1.859 12.051 1.00 91.81 71 PRO A O 1
ATOM 603 N N . MET A 1 72 ? 6.470 3.402 12.974 1.00 90.44 72 MET A N 1
ATOM 604 C CA . MET A 1 72 ? 5.249 2.595 12.869 1.00 90.44 72 MET A CA 1
ATOM 605 C C . MET A 1 72 ? 4.830 2.425 11.405 1.00 90.44 72 MET A C 1
ATOM 607 O O . MET A 1 72 ? 4.386 1.349 11.020 1.00 90.44 72 MET A O 1
ATOM 611 N N . LEU A 1 73 ? 5.004 3.485 10.610 1.00 92.94 73 LEU A N 1
ATOM 612 C CA . LEU A 1 73 ? 4.752 3.537 9.174 1.00 92.94 73 LEU A CA 1
ATOM 613 C C . LEU A 1 73 ? 5.970 4.185 8.517 1.00 92.94 73 LEU A C 1
ATOM 615 O O . LEU A 1 73 ? 6.262 5.358 8.769 1.00 92.94 73 LEU A O 1
ATOM 619 N N . SER A 1 74 ? 6.716 3.411 7.739 1.00 95.31 74 SER A N 1
ATOM 620 C CA . SER A 1 74 ? 7.863 3.913 6.984 1.00 95.31 74 SER A CA 1
ATOM 621 C C . SER A 1 74 ? 7.420 4.599 5.684 1.00 95.31 74 SER A C 1
ATOM 623 O O . SER A 1 74 ? 6.241 4.587 5.339 1.00 95.31 74 SER A O 1
ATOM 625 N N . PHE A 1 75 ? 8.363 5.173 4.935 1.00 96.00 75 PHE A N 1
ATOM 626 C CA . PHE A 1 75 ? 8.095 5.668 3.577 1.00 96.00 75 PHE A CA 1
ATOM 627 C C . PHE A 1 75 ? 7.804 4.562 2.551 1.00 96.00 75 PHE A C 1
ATOM 629 O O . PHE A 1 75 ? 7.419 4.873 1.428 1.00 96.00 75 PHE A O 1
ATOM 636 N N . TYR A 1 76 ? 7.993 3.295 2.919 1.00 97.56 76 TYR A N 1
ATOM 637 C CA . TYR A 1 76 ? 7.875 2.160 2.017 1.00 97.56 76 TYR A CA 1
ATOM 638 C C . TYR A 1 76 ? 6.520 1.491 2.186 1.00 97.56 76 TYR A C 1
ATOM 640 O O . TYR A 1 76 ? 6.111 1.135 3.296 1.00 97.56 76 TYR A O 1
ATOM 648 N N . GLY A 1 77 ? 5.813 1.307 1.079 1.00 97.12 77 GLY A N 1
ATOM 649 C CA . GLY A 1 77 ? 4.500 0.690 1.104 1.00 97.12 77 GLY A CA 1
ATOM 650 C C . GLY A 1 77 ? 4.029 0.204 -0.253 1.00 97.12 77 GLY A C 1
ATOM 651 O O . GLY A 1 77 ? 4.647 0.446 -1.286 1.00 97.12 77 GLY A O 1
ATOM 652 N N . ILE A 1 78 ? 2.900 -0.486 -0.220 1.00 98.25 78 ILE A N 1
ATOM 653 C CA . ILE A 1 78 ? 2.207 -1.014 -1.388 1.00 98.25 78 ILE A CA 1
ATOM 654 C C . ILE A 1 78 ? 0.733 -0.617 -1.307 1.00 98.25 78 ILE A C 1
ATOM 656 O O . ILE A 1 78 ? 0.075 -0.809 -0.284 1.00 98.25 78 ILE A O 1
ATOM 660 N N . GLY A 1 79 ? 0.229 0.001 -2.367 1.00 97.69 79 GLY A N 1
ATOM 661 C CA . GLY A 1 79 ? -1.158 0.408 -2.526 1.00 97.69 79 GLY A CA 1
ATOM 662 C C . GLY A 1 79 ? -1.882 -0.489 -3.515 1.00 97.69 79 GLY A C 1
ATOM 663 O O . GLY A 1 79 ? -1.349 -0.804 -4.575 1.00 97.69 79 GLY A O 1
ATOM 664 N N . PHE A 1 80 ? -3.118 -0.850 -3.194 1.00 98.12 80 PHE A N 1
ATOM 665 C CA . PHE A 1 80 ? -4.001 -1.622 -4.070 1.00 98.12 80 PHE A CA 1
ATOM 666 C C . PHE A 1 80 ? -5.261 -0.824 -4.359 1.00 98.12 80 PHE A C 1
ATOM 668 O O . PHE A 1 80 ? -5.718 -0.076 -3.490 1.00 98.12 80 PHE A O 1
ATOM 675 N N . ARG A 1 81 ? -5.864 -0.999 -5.539 1.00 96.38 81 ARG A N 1
ATOM 676 C CA . ARG A 1 81 ? -7.165 -0.380 -5.838 1.00 96.38 81 ARG A CA 1
ATOM 677 C C . ARG A 1 81 ? -8.177 -0.737 -4.752 1.00 96.38 81 ARG A C 1
ATOM 679 O O . ARG A 1 81 ? -8.458 -1.903 -4.485 1.00 96.38 81 ARG A O 1
ATOM 686 N N . ARG A 1 82 ? -8.757 0.291 -4.139 1.00 95.44 82 ARG A N 1
ATOM 687 C CA . ARG A 1 82 ? -9.682 0.145 -3.013 1.00 95.44 82 ARG A CA 1
ATOM 688 C C . ARG A 1 82 ? -10.893 -0.707 -3.376 1.00 95.44 82 ARG A C 1
ATOM 690 O O . ARG A 1 82 ? -11.232 -1.637 -2.652 1.00 95.44 82 ARG A O 1
ATOM 697 N N . ASP A 1 83 ? -11.528 -0.402 -4.503 1.00 94.25 83 ASP A N 1
ATOM 698 C CA . ASP A 1 83 ? -12.745 -1.098 -4.925 1.00 94.25 83 ASP A CA 1
ATOM 699 C C . ASP A 1 83 ? -12.474 -2.581 -5.227 1.00 94.25 83 ASP A C 1
ATOM 701 O O . ASP A 1 83 ? -13.311 -3.421 -4.902 1.00 94.25 83 ASP A O 1
ATOM 705 N N . LEU A 1 84 ? -11.286 -2.904 -5.757 1.00 96.62 84 LEU A N 1
ATOM 706 C CA . LEU A 1 84 ? -10.817 -4.278 -5.961 1.00 96.62 84 LEU A CA 1
ATOM 707 C C . LEU A 1 84 ? -10.715 -5.018 -4.620 1.00 96.62 84 LEU A C 1
ATOM 709 O O . LEU A 1 84 ? -11.322 -6.074 -4.452 1.00 96.62 84 LEU A O 1
ATOM 713 N N . LEU A 1 85 ? -10.010 -4.444 -3.635 1.00 97.62 85 LEU A N 1
ATOM 714 C CA . LEU A 1 85 ? -9.849 -5.083 -2.324 1.00 97.62 85 LEU A CA 1
ATOM 715 C C . LEU A 1 85 ? -11.188 -5.313 -1.613 1.00 97.62 85 LEU A C 1
ATOM 717 O O . LEU A 1 85 ? -11.381 -6.343 -0.968 1.00 97.62 85 LEU A O 1
ATOM 721 N N . ILE A 1 86 ? -12.125 -4.370 -1.729 1.00 96.38 86 ILE A N 1
ATOM 722 C CA . ILE A 1 86 ? -13.451 -4.485 -1.109 1.00 96.38 86 ILE A CA 1
ATOM 723 C C . ILE A 1 86 ? -14.284 -5.567 -1.797 1.00 96.38 86 ILE A C 1
ATOM 725 O O . ILE A 1 86 ? -14.895 -6.397 -1.121 1.00 96.38 86 ILE A O 1
ATOM 729 N N . LYS A 1 87 ? -14.345 -5.533 -3.131 1.00 96.38 87 LYS A N 1
ATOM 730 C CA . LYS A 1 87 ? -15.250 -6.374 -3.916 1.00 96.38 87 LYS A CA 1
ATOM 731 C C . LYS A 1 87 ? -14.769 -7.819 -3.996 1.00 96.38 87 LYS A C 1
ATOM 733 O O . LYS A 1 87 ? -15.581 -8.725 -3.819 1.00 96.38 87 LYS A O 1
ATOM 738 N N . ASP A 1 88 ? -13.474 -8.010 -4.227 1.00 97.12 88 ASP A N 1
ATOM 739 C CA . ASP A 1 88 ? -12.931 -9.307 -4.632 1.00 97.12 88 ASP A CA 1
ATOM 740 C C . ASP A 1 88 ? -12.142 -9.988 -3.498 1.00 97.12 88 ASP A C 1
ATOM 742 O O . ASP A 1 88 ? -12.074 -11.213 -3.452 1.00 97.12 88 ASP A O 1
ATOM 746 N N . PHE A 1 89 ? -11.629 -9.219 -2.526 1.00 96.56 89 PHE A N 1
ATOM 747 C CA . PHE A 1 89 ? -10.810 -9.737 -1.414 1.00 96.56 89 PHE A CA 1
ATOM 748 C C . PHE A 1 89 ? -11.417 -9.511 -0.021 1.00 96.56 89 PHE A C 1
ATOM 750 O O . PHE A 1 89 ? -10.818 -9.860 0.996 1.00 96.56 89 PHE A O 1
ATOM 757 N N . GLY A 1 90 ? -12.628 -8.953 0.051 1.00 95.81 90 GLY A N 1
ATOM 758 C CA . GLY A 1 90 ? -13.385 -8.847 1.297 1.00 95.81 90 GLY A CA 1
ATOM 759 C C . GLY A 1 90 ? -12.794 -7.884 2.326 1.00 95.81 90 GLY A C 1
ATOM 760 O O . GLY A 1 90 ? -13.064 -8.049 3.520 1.00 95.81 90 GLY A O 1
ATOM 761 N N . ALA A 1 91 ? -12.026 -6.878 1.893 1.00 97.69 91 ALA A N 1
ATOM 762 C CA . ALA A 1 91 ? -11.530 -5.835 2.781 1.00 97.69 91 ALA A CA 1
ATOM 763 C C . ALA A 1 91 ? -12.689 -5.135 3.505 1.00 97.69 91 ALA A C 1
ATOM 765 O O . ALA A 1 91 ? -13.698 -4.753 2.901 1.00 97.69 91 ALA A O 1
ATOM 766 N N . LYS A 1 92 ? -12.550 -4.954 4.820 1.00 97.62 92 LYS A N 1
ATOM 767 C CA . LYS A 1 92 ? -13.563 -4.307 5.663 1.00 97.62 92 LYS A CA 1
ATOM 768 C C . LYS A 1 92 ? -12.939 -3.223 6.522 1.00 97.62 92 LYS A C 1
ATOM 770 O O . LYS A 1 92 ? -11.849 -3.402 7.054 1.00 97.62 92 LYS A O 1
ATOM 775 N N . SER A 1 93 ? -13.672 -2.132 6.715 1.00 97.12 93 SER A N 1
ATOM 776 C CA . SER A 1 93 ? -13.268 -1.085 7.646 1.00 97.12 93 SER A CA 1
ATOM 777 C C . SER A 1 93 ? -13.217 -1.614 9.081 1.00 97.12 93 SER A C 1
ATOM 779 O O . SER A 1 93 ? -14.048 -2.450 9.487 1.00 97.12 93 SER A O 1
ATOM 781 N N . VAL A 1 94 ? -12.265 -1.084 9.841 1.00 97.94 94 VAL A N 1
ATOM 782 C CA . VAL A 1 94 ? -12.138 -1.285 11.284 1.00 97.94 94 VAL A CA 1
ATOM 783 C C . VAL A 1 94 ? -13.308 -0.636 12.025 1.00 97.94 94 VAL A C 1
ATOM 785 O O . VAL A 1 94 ? -13.903 0.345 11.571 1.00 97.94 94 VAL A O 1
ATOM 788 N N . ILE A 1 95 ? -13.672 -1.234 13.155 1.00 97.69 95 ILE A N 1
ATOM 789 C CA . ILE A 1 95 ? -14.683 -0.761 14.093 1.00 97.69 95 ILE A CA 1
ATOM 790 C C . ILE A 1 95 ? -13.948 -0.314 15.353 1.00 97.69 95 ILE A C 1
ATOM 792 O O . ILE A 1 95 ? -13.382 -1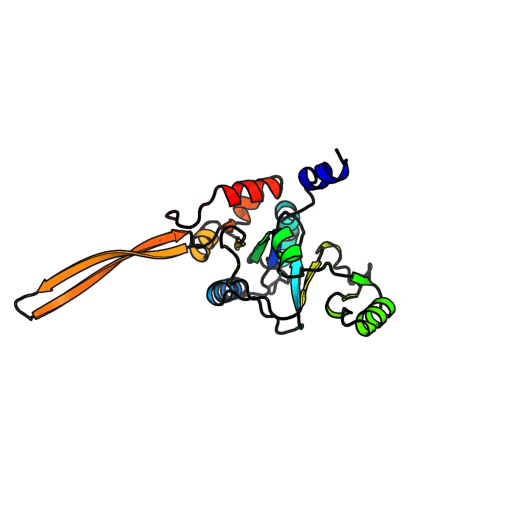.132 16.076 1.00 97.69 95 ILE A O 1
ATOM 796 N N . TYR A 1 96 ? -13.970 0.993 15.591 1.00 97.44 96 TYR A N 1
ATOM 797 C CA . TYR A 1 96 ? -13.359 1.621 16.753 1.00 97.44 96 TYR A CA 1
ATOM 798 C C . TYR A 1 96 ? -14.375 1.690 17.887 1.00 97.44 96 TYR A C 1
ATOM 800 O O . TYR A 1 96 ? -15.464 2.234 17.693 1.00 97.44 96 TYR A O 1
ATOM 808 N N . GLY A 1 97 ? -14.034 1.154 19.054 1.00 96.56 97 GLY A N 1
ATOM 809 C CA . GLY A 1 97 ? -15.008 1.049 20.135 1.00 96.56 97 GLY A CA 1
ATOM 810 C C . GLY A 1 97 ? -14.421 0.686 21.487 1.00 96.56 97 GLY A C 1
ATOM 811 O O . GLY A 1 97 ? -13.205 0.731 21.708 1.00 96.56 97 GLY A O 1
ATOM 812 N N . ASP A 1 98 ? -15.313 0.339 22.406 1.00 95.94 98 ASP A N 1
ATOM 813 C CA . ASP A 1 98 ? -14.954 -0.104 23.746 1.00 95.94 98 ASP A CA 1
ATOM 814 C C . ASP A 1 98 ? -14.922 -1.640 23.861 1.00 95.94 98 ASP A C 1
ATOM 816 O O . ASP A 1 98 ? -15.099 -2.389 22.900 1.00 95.94 98 ASP A O 1
ATOM 820 N N . LYS A 1 99 ? -14.681 -2.136 25.077 1.00 95.50 99 LYS A N 1
ATOM 821 C CA . LYS A 1 99 ? -14.612 -3.577 25.345 1.00 95.50 99 LYS A CA 1
ATOM 822 C C . LYS A 1 99 ? -15.932 -4.309 25.052 1.00 95.50 99 LYS A C 1
ATOM 824 O O . LYS A 1 99 ? -15.915 -5.486 24.705 1.00 95.50 99 LYS A O 1
ATOM 829 N N . LYS A 1 100 ? -17.080 -3.643 25.186 1.00 96.88 100 LYS A N 1
ATOM 830 C CA . LYS A 1 100 ? -18.386 -4.237 24.880 1.00 96.88 100 LYS A CA 1
ATOM 831 C C . LYS A 1 100 ? -18.544 -4.432 23.374 1.00 96.88 100 LYS A C 1
ATOM 833 O O . LYS A 1 100 ? -19.105 -5.447 22.956 1.00 96.88 100 LYS A O 1
ATOM 838 N N . ASP A 1 101 ? -18.044 -3.496 22.571 1.00 97.00 101 ASP A N 1
ATOM 839 C CA . ASP A 1 101 ? -18.005 -3.640 21.113 1.00 97.00 101 ASP A CA 1
ATOM 840 C C . ASP A 1 101 ? -17.133 -4.834 20.704 1.00 97.00 101 ASP A C 1
ATOM 842 O O . ASP A 1 101 ? -17.582 -5.683 19.930 1.00 97.00 101 ASP A O 1
ATOM 846 N N . GLU A 1 102 ? -15.944 -4.966 21.302 1.00 97.31 102 GLU A N 1
ATOM 847 C CA . GLU A 1 102 ? -15.059 -6.124 21.114 1.00 97.31 102 GLU A CA 1
ATOM 848 C C . GLU A 1 102 ? -15.772 -7.447 21.439 1.00 97.31 102 GLU A C 1
ATOM 850 O O . GLU A 1 102 ? -15.792 -8.373 20.627 1.00 97.31 102 GLU A O 1
ATOM 855 N N . GLU A 1 103 ? -16.406 -7.539 22.612 1.00 97.69 103 GLU A N 1
ATOM 856 C CA . GLU A 1 103 ? -17.135 -8.734 23.053 1.00 97.69 103 GLU A CA 1
ATOM 857 C C . GLU A 1 103 ? -18.300 -9.089 22.122 1.00 97.69 103 GLU A C 1
ATOM 859 O O . GLU A 1 103 ? -18.595 -10.269 21.918 1.00 97.69 103 GLU A O 1
ATOM 864 N N . ASN A 1 104 ? -18.975 -8.096 21.542 1.00 97.69 104 ASN A N 1
ATOM 865 C CA . ASN A 1 104 ? -20.047 -8.335 20.580 1.00 97.69 104 ASN A CA 1
ATOM 866 C C . ASN A 1 104 ? -19.515 -8.817 19.228 1.00 97.69 104 ASN A C 1
ATOM 868 O O . ASN A 1 104 ? -20.115 -9.717 18.641 1.00 97.69 104 ASN 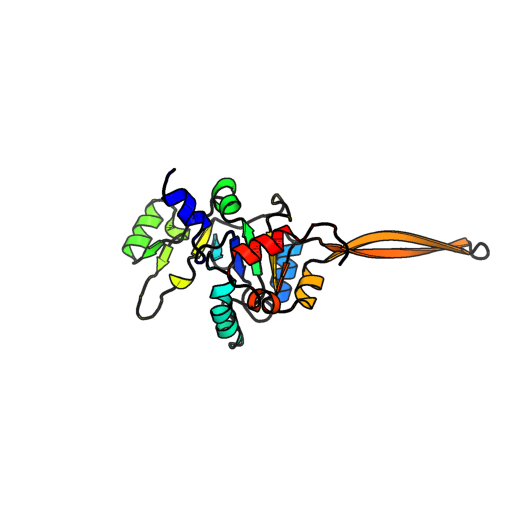A O 1
ATOM 872 N N . LEU A 1 105 ? -18.390 -8.274 18.760 1.00 97.25 105 LEU A N 1
ATOM 873 C CA . LEU A 1 105 ? -17.748 -8.710 17.519 1.00 97.25 105 LEU A CA 1
ATOM 874 C C . LEU A 1 105 ? -17.183 -10.130 17.632 1.00 97.25 105 LEU A C 1
ATOM 876 O O . LEU A 1 105 ? -17.324 -10.912 16.691 1.00 97.25 105 LEU A O 1
ATOM 880 N N . LYS A 1 106 ? -16.647 -10.505 18.801 1.00 97.00 106 LYS A N 1
ATOM 881 C CA . LYS A 1 106 ? -16.186 -11.878 19.081 1.00 97.00 106 LYS A CA 1
ATOM 882 C C . LYS A 1 106 ? -17.296 -12.916 18.934 1.00 97.00 106 LYS A C 1
ATOM 884 O O . LYS A 1 106 ? -17.056 -13.998 18.411 1.00 97.00 106 LYS A O 1
ATOM 889 N N . LYS A 1 107 ? -18.532 -12.590 19.336 1.00 97.62 107 LYS A N 1
ATOM 890 C CA . LYS A 1 107 ? -19.689 -13.507 19.221 1.00 97.62 107 LYS A CA 1
ATOM 891 C C . LYS A 1 107 ? -20.027 -13.880 17.775 1.00 97.62 107 LYS A C 1
ATOM 893 O O . LYS A 1 107 ? -20.726 -14.866 17.567 1.00 97.62 107 LYS A O 1
ATOM 898 N N . ILE A 1 108 ? -19.574 -13.086 16.806 1.00 96.94 108 ILE A N 1
ATOM 899 C CA . ILE A 1 108 ? -19.853 -13.268 15.379 1.00 96.94 108 ILE A CA 1
ATOM 900 C C . ILE A 1 108 ? -18.577 -13.455 14.541 1.00 96.94 108 ILE A C 1
ATOM 902 O O . ILE A 1 108 ? -18.643 -13.303 13.325 1.00 96.94 108 ILE A O 1
ATOM 906 N N . ASP A 1 109 ? -17.430 -13.759 15.167 1.00 95.25 109 ASP A N 1
ATOM 907 C CA . ASP A 1 109 ? -16.133 -13.972 14.490 1.00 95.25 109 ASP A CA 1
ATOM 908 C C . ASP A 1 109 ? -15.684 -12.776 13.610 1.00 95.25 109 ASP A C 1
ATOM 910 O O . ASP A 1 109 ? -15.136 -12.910 12.509 1.00 95.25 109 ASP A O 1
ATOM 914 N N . MET A 1 110 ? -15.956 -11.557 14.091 1.00 96.19 110 MET A N 1
ATOM 915 C CA . MET A 1 110 ? -15.580 -10.297 13.432 1.00 96.19 110 MET A CA 1
ATOM 916 C C . MET A 1 110 ? -14.657 -9.416 14.281 1.00 96.19 110 MET A C 1
ATOM 918 O O . MET A 1 110 ? -14.463 -8.242 13.960 1.00 96.19 110 MET A O 1
ATOM 922 N N . ASP A 1 111 ? -14.095 -9.945 15.363 1.00 96.06 111 ASP A N 1
ATOM 923 C CA . ASP A 1 111 ? -13.210 -9.213 16.273 1.00 96.06 111 ASP A CA 1
ATOM 924 C C . ASP A 1 111 ? -11.865 -8.840 15.648 1.00 96.06 111 ASP A C 1
ATOM 926 O O . ASP A 1 111 ? -11.280 -7.836 16.038 1.00 96.06 111 ASP A O 1
ATOM 930 N N . TRP A 1 112 ? -11.450 -9.515 14.574 1.00 96.25 112 TRP A N 1
ATOM 931 C CA . TRP A 1 112 ? -10.340 -9.073 13.720 1.00 96.25 112 TRP A CA 1
ATOM 932 C C . TRP A 1 112 ? -10.540 -7.658 13.142 1.00 96.25 112 TRP A C 1
ATOM 934 O O . TRP A 1 112 ? -9.580 -7.020 12.720 1.00 96.25 112 TRP A O 1
ATOM 944 N N . ARG A 1 113 ? -11.767 -7.117 13.147 1.00 96.69 113 ARG A N 1
ATOM 945 C CA . ARG A 1 113 ? -12.070 -5.728 12.754 1.00 96.69 113 ARG A CA 1
ATOM 946 C C . ARG A 1 113 ? -12.053 -4.741 13.915 1.00 96.69 113 ARG A C 1
ATOM 948 O O . ARG A 1 113 ? -12.274 -3.562 13.670 1.00 96.69 113 ARG A O 1
ATOM 955 N N . PHE A 1 114 ? -11.882 -5.186 15.153 1.00 97.62 114 PHE A N 1
ATOM 956 C CA . PHE A 1 114 ? -11.955 -4.318 16.320 1.00 97.62 114 PHE A CA 1
ATOM 957 C C . PHE A 1 114 ? -10.641 -3.562 16.539 1.00 97.62 114 PHE A C 1
ATOM 959 O O . PHE A 1 114 ? -9.561 -4.149 16.484 1.00 97.62 114 PHE A O 1
ATOM 966 N N . GLU A 1 115 ? -10.743 -2.273 16.845 1.00 97.19 115 GLU A N 1
ATOM 967 C CA . GLU A 1 115 ? -9.653 -1.485 17.412 1.00 97.19 115 GLU A CA 1
ATOM 968 C C . GLU A 1 115 ? -10.172 -0.727 18.632 1.00 97.19 115 GLU A C 1
ATOM 970 O O . GLU A 1 115 ? -11.247 -0.119 18.606 1.00 97.19 115 GLU A O 1
ATOM 975 N N . LYS A 1 116 ? -9.409 -0.750 19.724 1.00 96.75 116 LYS A N 1
ATOM 976 C CA . LYS A 1 116 ? -9.808 -0.036 20.933 1.00 96.75 116 LYS A CA 1
ATOM 977 C C . LYS A 1 116 ? -9.758 1.466 20.670 1.00 96.75 116 LYS A C 1
ATOM 979 O O . LYS A 1 116 ? -8.755 1.971 20.182 1.00 96.75 116 LYS A O 1
ATOM 984 N N . LEU A 1 117 ? -10.794 2.195 21.074 1.00 96.69 117 LEU A N 1
ATOM 985 C CA . LEU A 1 117 ? -10.804 3.653 21.016 1.00 96.69 117 LEU A CA 1
ATOM 986 C C . LEU A 1 117 ? -10.668 4.261 22.409 1.00 96.69 117 LEU A C 1
ATOM 988 O O . LEU A 1 117 ? -11.501 4.052 23.291 1.00 96.69 117 LEU A O 1
ATOM 992 N N . ASN A 1 118 ? -9.631 5.070 22.596 1.00 94.56 118 ASN A N 1
ATOM 993 C CA . ASN A 1 118 ? -9.539 6.018 23.695 1.00 94.56 118 ASN A CA 1
ATOM 994 C C . ASN A 1 118 ? -9.049 7.361 23.149 1.00 94.56 118 ASN A C 1
ATOM 996 O O . ASN A 1 118 ? -7.855 7.545 22.937 1.00 94.56 118 ASN A O 1
ATOM 1000 N N . VAL A 1 119 ? -9.964 8.317 22.998 1.00 92.75 119 VAL A N 1
ATOM 1001 C CA . VAL A 1 119 ? -9.690 9.649 22.425 1.00 92.75 119 VAL A CA 1
ATOM 1002 C C . VAL A 1 119 ? -8.594 10.445 23.148 1.00 92.75 119 VAL A C 1
ATOM 1004 O O . VAL A 1 119 ? -8.079 11.409 22.596 1.00 92.75 119 VAL A O 1
ATOM 1007 N N . LEU A 1 120 ? -8.228 10.068 24.379 1.00 91.56 120 LEU A N 1
ATOM 1008 C CA . LEU A 1 120 ? -7.188 10.749 25.155 1.00 91.56 120 LEU A CA 1
ATOM 1009 C C . LEU A 1 120 ? -5.798 10.131 24.985 1.00 91.56 120 LEU A C 1
ATOM 1011 O O . LEU A 1 120 ? -4.803 10.835 25.130 1.00 91.56 120 LEU A O 1
ATOM 1015 N N . THR A 1 121 ? -5.708 8.819 24.749 1.00 91.44 121 THR A N 1
ATOM 1016 C CA . THR A 1 121 ? -4.423 8.096 24.829 1.00 91.44 121 THR A CA 1
ATOM 1017 C C . THR A 1 121 ? -4.166 7.119 23.689 1.00 91.44 121 THR A C 1
ATOM 1019 O O . THR A 1 121 ? -3.047 6.638 23.559 1.00 91.44 121 THR A O 1
ATOM 1022 N N . HIS A 1 122 ? -5.188 6.753 22.918 1.00 89.44 122 HIS A N 1
ATOM 1023 C CA . HIS A 1 122 ? -5.129 5.699 21.905 1.00 89.44 122 HIS A CA 1
ATOM 1024 C C . HIS A 1 122 ? -6.241 5.917 20.875 1.00 89.44 122 HIS A C 1
ATOM 1026 O O . HIS A 1 122 ? -7.308 5.302 20.937 1.00 89.44 122 HIS A O 1
ATOM 1032 N N . ASP A 1 123 ? -6.004 6.855 19.961 1.00 93.62 123 ASP A N 1
ATOM 1033 C CA . ASP A 1 123 ? -6.901 7.157 18.850 1.00 93.62 123 ASP A CA 1
ATOM 1034 C C . ASP A 1 123 ? -6.188 6.867 17.528 1.00 93.62 123 ASP A C 1
ATOM 1036 O O . ASP A 1 123 ? -5.291 7.600 17.109 1.00 93.62 123 ASP A O 1
ATOM 1040 N N . PHE A 1 124 ? -6.588 5.769 16.887 1.00 93.31 124 PHE A N 1
ATOM 1041 C CA . PHE A 1 124 ? -6.114 5.358 15.566 1.00 93.31 124 PHE A CA 1
ATOM 1042 C C . PHE A 1 124 ? -7.150 5.593 14.462 1.00 93.31 124 PHE A C 1
ATOM 1044 O O . PHE A 1 124 ? -6.966 5.127 13.338 1.00 93.31 124 PHE A O 1
ATOM 1051 N N . THR A 1 125 ? -8.227 6.338 14.732 1.00 93.50 125 THR A N 1
ATOM 1052 C CA . THR A 1 125 ? -9.277 6.612 13.732 1.00 93.50 125 THR A CA 1
ATOM 1053 C C . THR A 1 125 ? -8.748 7.392 12.527 1.00 93.50 125 THR A C 1
ATOM 1055 O O . THR A 1 125 ? -9.224 7.207 11.407 1.00 93.50 125 THR A O 1
ATOM 1058 N N . TRP A 1 126 ? -7.699 8.197 12.725 1.00 90.06 126 TRP A N 1
ATOM 1059 C CA . TRP A 1 126 ? -7.002 8.935 11.668 1.00 90.06 126 TRP A CA 1
ATOM 1060 C C . TRP A 1 126 ? -6.316 8.031 10.630 1.00 90.06 126 TRP A C 1
ATOM 1062 O O . TRP A 1 126 ? -6.043 8.488 9.520 1.00 90.06 126 TRP A O 1
ATOM 1072 N N . LEU A 1 127 ? -6.065 6.753 10.947 1.00 91.62 127 LEU A N 1
ATOM 1073 C CA . LEU A 1 127 ? -5.553 5.778 9.979 1.00 91.62 127 LEU A CA 1
ATOM 1074 C C . LEU A 1 127 ? -6.615 5.334 8.978 1.00 91.62 127 LEU A C 1
ATOM 1076 O O . LEU A 1 127 ? -6.247 4.789 7.938 1.00 91.62 127 LEU A O 1
ATOM 1080 N N . ARG A 1 128 ? -7.907 5.532 9.283 1.00 94.38 128 ARG A N 1
ATOM 1081 C CA . ARG A 1 128 ? -9.026 5.038 8.466 1.00 94.38 128 ARG A CA 1
ATOM 1082 C C . ARG A 1 128 ? -8.782 3.596 8.035 1.00 94.38 128 ARG A C 1
ATOM 1084 O O . ARG A 1 128 ? -8.694 3.290 6.847 1.00 94.38 128 ARG A O 1
ATOM 1091 N N . GLU A 1 129 ? -8.551 2.750 9.031 1.00 96.81 129 GLU A N 1
ATOM 1092 C CA . GLU A 1 129 ? -7.977 1.433 8.816 1.00 96.81 129 GLU A CA 1
ATOM 1093 C C . GLU A 1 129 ? -8.984 0.479 8.158 1.00 96.81 129 GLU A C 1
ATOM 1095 O O . GLU A 1 129 ? -10.168 0.421 8.509 1.00 96.81 129 GLU A O 1
ATOM 1100 N N . TRP A 1 130 ? -8.479 -0.299 7.209 1.00 98.06 130 TRP A N 1
ATOM 1101 C CA . TRP A 1 130 ? -9.150 -1.425 6.579 1.00 98.06 130 TRP A CA 1
ATOM 1102 C C . TRP A 1 130 ? -8.365 -2.695 6.871 1.00 98.06 130 TRP A C 1
ATOM 1104 O O . TRP A 1 130 ? -7.140 -2.664 6.967 1.00 98.06 130 TRP A O 1
ATOM 1114 N N . ARG A 1 131 ? -9.059 -3.823 7.005 1.00 98.31 131 ARG A N 1
ATOM 1115 C CA . ARG A 1 131 ? -8.434 -5.119 7.263 1.00 98.31 131 ARG A CA 1
ATOM 1116 C C . ARG A 1 131 ? -8.916 -6.177 6.281 1.00 98.31 131 ARG A C 1
ATOM 1118 O O . ARG A 1 131 ? -10.073 -6.148 5.852 1.00 98.31 131 ARG A O 1
ATOM 1125 N N . ILE A 1 132 ? -8.037 -7.125 5.981 1.00 97.94 132 ILE A N 1
ATOM 1126 C CA . ILE A 1 132 ? -8.353 -8.411 5.345 1.00 97.94 132 ILE A CA 1
ATOM 1127 C C . ILE A 1 132 ? -7.966 -9.506 6.341 1.00 97.94 132 ILE A C 1
ATOM 1129 O O . ILE A 1 132 ? -6.888 -9.435 6.929 1.00 97.94 132 ILE A O 1
ATOM 1133 N N . LYS A 1 133 ? -8.856 -10.479 6.570 1.00 96.06 133 LYS A N 1
ATOM 1134 C CA . LYS A 1 133 ? -8.595 -11.603 7.481 1.00 96.06 133 LYS A CA 1
ATOM 1135 C C . LYS A 1 133 ? -7.575 -12.550 6.840 1.00 96.06 133 LYS A C 1
ATOM 1137 O O . LYS A 1 133 ? -7.664 -12.836 5.651 1.00 96.06 133 LYS A O 1
ATOM 1142 N N . HIS A 1 134 ? -6.676 -13.066 7.661 1.00 95.38 134 HIS A N 1
ATOM 1143 C CA . HIS A 1 134 ? -5.521 -13.895 7.327 1.00 95.38 134 HIS A CA 1
ATOM 1144 C C . HIS A 1 134 ? -4.471 -13.176 6.478 1.00 95.38 134 HIS A C 1
ATOM 1146 O O . HIS A 1 134 ? -4.476 -11.956 6.351 1.00 95.38 134 HIS A O 1
ATOM 1152 N N . GLU A 1 135 ? -3.504 -13.942 5.987 1.00 96.25 135 GLU A N 1
ATOM 1153 C CA . GLU A 1 135 ? -2.538 -13.497 4.991 1.00 96.25 135 GLU A CA 1
ATOM 1154 C C . GLU A 1 135 ? -3.225 -13.067 3.689 1.00 96.25 135 GLU A C 1
ATOM 1156 O O . GLU A 1 135 ? -4.295 -13.562 3.335 1.00 96.25 135 GLU A O 1
ATOM 1161 N N . PHE A 1 136 ? -2.589 -12.154 2.961 1.00 97.88 136 PHE A N 1
ATOM 1162 C CA . PHE A 1 136 ? -3.125 -11.609 1.721 1.00 97.88 136 PHE A CA 1
ATOM 1163 C C . PHE A 1 136 ? -2.181 -11.922 0.561 1.00 97.88 136 PHE A C 1
ATOM 1165 O O . PHE A 1 136 ? -1.115 -11.320 0.443 1.00 97.88 136 PHE A O 1
ATOM 1172 N N . ASP A 1 137 ? -2.574 -12.892 -0.261 1.00 97.44 137 ASP A N 1
ATOM 1173 C CA . ASP A 1 137 ? -1.904 -13.266 -1.506 1.00 97.44 137 ASP A CA 1
ATOM 1174 C C . ASP A 1 137 ? -2.458 -12.418 -2.655 1.00 97.44 137 ASP A C 1
ATOM 1176 O O . ASP A 1 137 ? -3.657 -12.454 -2.946 1.00 97.44 137 ASP A O 1
ATOM 1180 N N . PHE A 1 138 ? -1.581 -11.644 -3.290 1.00 97.69 138 PHE A N 1
ATOM 1181 C CA . PHE A 1 138 ? -1.930 -10.760 -4.397 1.00 97.69 138 PHE A CA 1
ATOM 1182 C C . PHE A 1 138 ? -1.324 -11.204 -5.732 1.00 97.69 138 PHE A C 1
ATOM 1184 O O . PHE A 1 138 ? -1.326 -10.430 -6.685 1.00 97.69 138 PHE A O 1
ATOM 1191 N N . SER A 1 139 ? -0.871 -12.456 -5.847 1.00 97.00 139 SER A N 1
ATOM 1192 C CA . SER A 1 139 ? -0.348 -13.022 -7.103 1.00 97.00 139 SER A CA 1
ATOM 1193 C C . SER A 1 139 ? -1.362 -13.027 -8.253 1.00 97.00 139 SER A C 1
ATOM 1195 O O . SER A 1 139 ? -0.983 -13.029 -9.421 1.00 97.00 139 SER A O 1
ATOM 1197 N N . SER A 1 140 ? -2.658 -13.010 -7.929 1.00 96.19 140 SER A N 1
ATOM 1198 C CA . SER A 1 140 ? -3.756 -12.943 -8.902 1.00 96.19 140 SER A CA 1
ATOM 1199 C C . SER A 1 140 ? -4.145 -11.516 -9.307 1.00 96.19 140 SER A C 1
ATOM 1201 O O . SER A 1 140 ? -4.942 -11.343 -10.232 1.00 96.19 140 SER A O 1
ATOM 1203 N N . ILE A 1 141 ? -3.611 -10.492 -8.631 1.00 97.38 141 ILE A N 1
ATOM 1204 C CA . ILE A 1 141 ? -3.918 -9.088 -8.912 1.00 97.38 141 ILE A CA 1
ATOM 1205 C C . ILE A 1 141 ? -3.023 -8.591 -10.046 1.00 97.38 141 ILE A C 1
ATOM 1207 O O . ILE A 1 141 ? -1.811 -8.793 -10.040 1.00 97.38 141 ILE A O 1
ATOM 1211 N N . SER A 1 142 ? -3.625 -7.894 -11.009 1.00 96.62 142 SER A N 1
ATOM 1212 C CA . SER A 1 142 ? -2.875 -7.248 -12.083 1.00 96.62 142 SER A CA 1
ATOM 1213 C C . SER A 1 142 ? -1.909 -6.194 -11.519 1.00 96.62 142 SER A C 1
ATOM 1215 O O . SER A 1 142 ? -2.348 -5.339 -10.743 1.00 96.62 142 SER A O 1
ATOM 1217 N N . PRO A 1 143 ? -0.636 -6.154 -11.959 1.00 96.25 143 PRO A N 1
ATOM 1218 C CA . PRO A 1 143 ? 0.292 -5.076 -11.605 1.00 96.25 143 PRO A CA 1
ATOM 1219 C C . PRO A 1 143 ? -0.222 -3.671 -11.959 1.00 96.25 143 PRO A C 1
ATOM 1221 O O . PRO A 1 143 ? 0.201 -2.684 -11.364 1.00 96.25 143 PRO A O 1
ATOM 1224 N N . GLU A 1 144 ? -1.180 -3.568 -12.886 1.00 96.19 144 GLU A N 1
ATOM 1225 C CA . GLU A 1 144 ? -1.853 -2.315 -13.246 1.00 96.19 144 GLU A CA 1
ATOM 1226 C C . GLU A 1 144 ? -2.682 -1.704 -12.101 1.00 96.19 144 GLU A C 1
ATOM 1228 O O . GLU A 1 144 ? -2.891 -0.485 -12.090 1.00 96.19 144 GLU A O 1
ATOM 1233 N N . ASP A 1 145 ? -3.137 -2.534 -11.155 1.00 96.88 145 ASP A N 1
ATOM 1234 C CA . ASP A 1 145 ? -3.973 -2.170 -10.003 1.00 96.88 145 ASP A CA 1
ATOM 1235 C C . ASP A 1 145 ? -3.167 -2.019 -8.697 1.00 96.88 145 ASP A C 1
ATOM 1237 O O . ASP A 1 145 ? -3.739 -1.835 -7.614 1.00 96.88 145 ASP A O 1
ATOM 1241 N N . ILE A 1 146 ? -1.838 -2.085 -8.797 1.00 97.94 146 ILE A N 1
ATOM 1242 C CA . ILE A 1 146 ? -0.896 -2.001 -7.682 1.00 97.94 146 ILE A CA 1
ATOM 1243 C C . ILE A 1 146 ? 0.005 -0.783 -7.884 1.00 97.94 146 ILE A C 1
ATOM 1245 O O . ILE A 1 146 ? 0.446 -0.501 -8.995 1.00 97.94 146 ILE A O 1
ATOM 1249 N N . ILE A 1 147 ? 0.281 -0.052 -6.806 1.00 98.00 147 ILE A N 1
ATOM 1250 C CA . ILE A 1 147 ? 1.217 1.074 -6.803 1.00 98.00 147 ILE A CA 1
ATOM 1251 C C . ILE A 1 147 ? 2.206 0.948 -5.646 1.00 98.00 147 ILE A C 1
ATOM 1253 O O . ILE A 1 147 ? 1.817 0.781 -4.492 1.00 98.00 147 ILE A O 1
ATOM 1257 N N . ILE A 1 148 ? 3.495 1.037 -5.952 1.00 98.19 148 ILE A N 1
ATOM 1258 C CA . ILE A 1 148 ? 4.581 0.952 -4.977 1.00 98.19 148 ILE A CA 1
ATOM 1259 C C . ILE A 1 148 ? 4.962 2.349 -4.507 1.00 98.19 148 ILE A C 1
ATOM 1261 O O . ILE A 1 148 ? 5.113 3.270 -5.309 1.00 98.19 148 ILE A O 1
ATOM 1265 N N . ILE A 1 149 ? 5.123 2.500 -3.198 1.00 97.81 149 ILE A N 1
ATOM 1266 C CA . ILE A 1 149 ? 5.543 3.746 -2.566 1.00 97.81 149 ILE A CA 1
ATOM 1267 C C . ILE A 1 149 ? 6.949 3.561 -2.009 1.00 97.81 149 ILE A C 1
ATOM 1269 O O . ILE A 1 149 ? 7.206 2.605 -1.275 1.00 97.81 149 ILE A O 1
ATOM 1273 N N . ALA A 1 150 ? 7.834 4.498 -2.330 1.00 97.56 150 ALA A N 1
ATOM 1274 C CA . ALA A 1 150 ? 9.165 4.595 -1.741 1.00 97.56 150 ALA A CA 1
ATOM 1275 C C . ALA A 1 150 ? 9.514 6.054 -1.438 1.00 97.56 150 ALA A C 1
ATOM 1277 O O . ALA A 1 150 ? 8.751 6.968 -1.762 1.00 97.56 150 ALA A O 1
ATOM 1278 N N . LYS A 1 151 ? 10.654 6.302 -0.793 1.00 96.31 151 LYS A N 1
ATOM 1279 C CA . LYS A 1 151 ? 11.018 7.655 -0.378 1.00 96.31 151 LYS A CA 1
ATOM 1280 C C . LYS A 1 151 ? 11.434 8.502 -1.580 1.00 96.31 151 LYS A C 1
ATOM 1282 O O . LYS A 1 151 ? 10.918 9.611 -1.713 1.00 96.31 151 LYS A O 1
ATOM 1287 N N . THR A 1 152 ? 12.306 7.974 -2.440 1.00 97.56 152 THR A N 1
ATOM 1288 C CA . THR A 1 152 ? 12.901 8.703 -3.579 1.00 97.56 152 THR A CA 1
ATOM 1289 C C . THR A 1 152 ? 12.527 8.097 -4.932 1.00 97.56 152 THR A C 1
ATOM 1291 O O . THR A 1 152 ? 12.111 6.938 -5.016 1.00 97.56 152 THR A O 1
ATOM 1294 N N . ASP A 1 153 ? 12.668 8.875 -6.009 1.00 96.56 153 ASP A N 1
ATOM 1295 C CA . ASP A 1 153 ? 12.415 8.388 -7.377 1.00 96.56 153 ASP A CA 1
ATOM 1296 C C . ASP A 1 153 ? 13.386 7.256 -7.783 1.00 96.56 153 ASP A C 1
ATOM 1298 O O . ASP A 1 153 ? 12.979 6.308 -8.458 1.00 96.56 153 ASP A O 1
ATOM 1302 N N . ASP A 1 154 ? 14.639 7.297 -7.316 1.00 96.69 154 ASP A N 1
ATOM 1303 C CA . ASP A 1 154 ? 15.631 6.238 -7.562 1.00 96.69 154 ASP A CA 1
ATOM 1304 C C . ASP A 1 154 ? 15.238 4.917 -6.884 1.00 96.69 154 ASP A C 1
ATOM 1306 O O . ASP A 1 154 ? 15.337 3.845 -7.482 1.00 96.69 154 ASP A O 1
ATOM 1310 N N . GLU A 1 155 ? 14.741 4.977 -5.645 1.00 97.56 155 GLU A N 1
ATOM 1311 C CA . GLU A 1 155 ? 14.234 3.795 -4.940 1.00 97.56 155 GLU A CA 1
ATOM 1312 C C . GLU A 1 155 ? 13.005 3.209 -5.640 1.00 97.56 155 GLU A C 1
ATOM 1314 O O . GLU A 1 155 ? 12.900 1.990 -5.762 1.00 97.56 155 GLU A O 1
ATOM 1319 N N . VAL A 1 156 ? 12.100 4.056 -6.148 1.00 97.50 156 VAL A N 1
ATOM 1320 C CA . VAL A 1 156 ? 10.970 3.599 -6.972 1.00 97.50 156 VAL A CA 1
ATOM 1321 C C . VAL A 1 156 ? 11.476 2.883 -8.217 1.00 97.50 156 VAL A C 1
ATOM 1323 O O . VAL A 1 156 ? 10.997 1.788 -8.509 1.00 97.50 156 VAL A O 1
ATOM 1326 N N . LYS A 1 157 ? 12.446 3.462 -8.937 1.00 95.50 157 LYS A N 1
ATOM 1327 C CA . LYS A 1 157 ? 13.026 2.839 -10.134 1.00 95.50 157 LYS A CA 1
ATOM 1328 C C . LYS A 1 157 ? 13.625 1.468 -9.816 1.00 95.50 157 LYS A C 1
ATOM 1330 O O . LYS A 1 157 ? 13.387 0.535 -10.574 1.00 95.50 157 LYS A O 1
ATOM 1335 N N . ASN A 1 158 ? 14.323 1.334 -8.690 1.00 95.56 158 ASN A N 1
ATOM 1336 C CA . ASN A 1 158 ? 14.922 0.068 -8.257 1.00 95.56 158 ASN A CA 1
ATOM 1337 C C . ASN A 1 158 ? 13.885 -0.977 -7.814 1.00 95.56 158 ASN A C 1
ATOM 1339 O O . ASN A 1 158 ? 14.033 -2.149 -8.134 1.00 95.56 158 ASN A O 1
ATOM 1343 N N . LEU A 1 159 ? 12.843 -0.579 -7.078 1.00 96.69 159 LEU A N 1
ATOM 1344 C CA . LEU A 1 159 ? 11.795 -1.498 -6.608 1.00 96.69 159 LEU A CA 1
ATOM 1345 C C . LEU A 1 159 ? 10.853 -1.944 -7.730 1.00 96.69 159 LEU A C 1
ATOM 1347 O O . LEU A 1 159 ? 10.274 -3.026 -7.669 1.00 96.69 159 LEU A O 1
ATOM 1351 N N . CYS A 1 160 ? 10.653 -1.080 -8.723 1.00 96.56 160 CYS A N 1
ATOM 1352 C CA . CYS A 1 160 ? 9.704 -1.306 -9.804 1.00 96.56 160 CYS A CA 1
ATOM 1353 C C . CYS A 1 160 ? 10.346 -1.888 -11.065 1.00 96.56 160 CYS A C 1
ATOM 1355 O O . CYS A 1 160 ? 9.612 -2.155 -12.018 1.00 96.56 160 CYS A O 1
ATOM 1357 N N . SER A 1 161 ? 11.671 -2.052 -11.108 1.00 94.44 161 SER A N 1
ATOM 1358 C CA . SER A 1 161 ? 12.359 -2.644 -12.249 1.00 94.44 161 SER A CA 1
ATOM 1359 C C . SER A 1 161 ? 12.317 -4.168 -12.208 1.00 94.44 161 SER A C 1
ATOM 1361 O O . SER A 1 161 ? 12.457 -4.807 -11.167 1.00 94.44 161 SER A O 1
ATOM 1363 N N . MET A 1 162 ? 12.127 -4.758 -13.380 1.00 91.62 162 MET A N 1
ATOM 1364 C CA . MET A 1 162 ? 12.327 -6.174 -13.644 1.00 91.62 162 MET A CA 1
ATOM 1365 C C . MET A 1 162 ? 13.342 -6.303 -14.769 1.00 91.62 162 MET A C 1
ATOM 1367 O O . MET A 1 162 ? 13.326 -5.516 -15.715 1.00 91.62 162 MET A O 1
ATOM 1371 N N . GLN A 1 163 ? 14.227 -7.288 -14.657 1.00 90.50 163 GLN A N 1
ATOM 1372 C CA . GLN A 1 163 ? 15.174 -7.585 -15.721 1.00 90.50 163 GLN A CA 1
ATOM 1373 C C . GLN A 1 163 ? 14.491 -8.420 -16.798 1.00 90.50 163 GLN A C 1
ATOM 1375 O O . GLN A 1 163 ? 13.953 -9.490 -16.507 1.00 90.50 163 GLN A O 1
ATOM 1380 N N . GLU A 1 164 ? 14.545 -7.942 -18.034 1.00 88.62 164 GLU A N 1
ATOM 1381 C CA . GLU A 1 164 ? 14.140 -8.693 -19.217 1.00 88.62 164 GLU A CA 1
ATOM 1382 C C . GLU A 1 164 ? 15.376 -8.957 -20.078 1.00 88.62 164 GLU A C 1
ATOM 1384 O O . GLU A 1 164 ? 16.185 -8.061 -20.321 1.00 88.62 164 GLU A O 1
ATOM 1389 N N . LEU A 1 165 ? 15.553 -10.213 -20.489 1.00 89.56 165 LEU A N 1
ATOM 1390 C CA . LEU A 1 165 ? 16.619 -10.596 -21.406 1.00 89.56 165 LEU A CA 1
ATOM 1391 C C . LEU A 1 165 ? 16.302 -10.018 -22.788 1.00 89.56 165 LEU A C 1
ATOM 1393 O O . LEU A 1 165 ? 15.320 -10.424 -23.406 1.00 89.56 165 LEU A O 1
ATOM 1397 N N . GLU A 1 166 ? 17.128 -9.091 -23.262 1.00 88.25 166 GLU A N 1
ATOM 1398 C CA . GLU A 1 166 ? 16.965 -8.482 -24.584 1.00 88.25 166 GLU A CA 1
ATOM 1399 C C . GLU A 1 166 ? 17.658 -9.290 -25.669 1.00 88.25 166 GLU A C 1
ATOM 1401 O O . GLU A 1 166 ? 17.081 -9.536 -26.726 1.00 88.25 166 GLU A O 1
ATOM 1406 N N . ASP A 1 167 ? 18.902 -9.682 -25.406 1.00 89.31 167 ASP A N 1
ATOM 1407 C CA . ASP A 1 167 ? 19.742 -10.347 -26.390 1.00 89.31 167 ASP A CA 1
ATOM 1408 C C . ASP A 1 167 ? 20.753 -11.272 -25.711 1.00 89.31 167 ASP A C 1
ATOM 1410 O O . ASP A 1 167 ? 21.006 -11.196 -24.503 1.00 89.31 167 ASP A O 1
ATOM 1414 N N . ILE A 1 168 ? 21.331 -12.164 -26.501 1.00 91.06 168 ILE A N 1
ATOM 1415 C CA . ILE A 1 168 ? 22.422 -13.036 -26.096 1.00 91.06 168 ILE A CA 1
ATOM 1416 C C . ILE A 1 168 ? 23.516 -12.907 -27.149 1.00 91.06 168 ILE A C 1
ATOM 1418 O O . ILE A 1 168 ? 23.400 -13.469 -28.239 1.00 91.06 168 ILE A O 1
ATOM 1422 N N . ASP A 1 169 ? 24.600 -12.222 -26.798 1.00 91.25 169 ASP A N 1
ATOM 1423 C CA . ASP A 1 169 ? 25.806 -12.244 -27.616 1.00 91.25 169 ASP A CA 1
ATOM 1424 C C . ASP A 1 169 ? 26.618 -13.505 -27.293 1.00 91.25 169 ASP A C 1
ATOM 1426 O O . ASP A 1 169 ? 26.606 -14.001 -26.158 1.00 91.25 169 ASP A O 1
ATOM 1430 N N . TYR A 1 170 ? 27.301 -14.063 -28.285 1.00 90.62 170 TYR A N 1
ATOM 1431 C CA . TYR A 1 170 ? 28.148 -15.228 -28.079 1.00 90.62 170 TYR A CA 1
ATOM 1432 C C . TYR A 1 170 ? 29.386 -15.189 -28.963 1.00 90.62 170 TYR A C 1
ATOM 1434 O O . TYR A 1 170 ? 29.339 -14.892 -30.155 1.00 90.62 170 TYR A O 1
ATOM 1442 N N . GLU A 1 171 ? 30.503 -15.578 -28.366 1.00 93.44 171 GLU A N 1
ATOM 1443 C CA . GLU A 1 171 ? 31.788 -15.689 -29.036 1.00 93.44 171 GLU A CA 1
ATOM 1444 C C . GLU A 1 171 ? 32.246 -17.144 -28.960 1.00 93.44 171 GLU A C 1
ATOM 1446 O O . GLU A 1 171 ? 32.316 -17.736 -27.881 1.00 93.44 171 GLU A O 1
ATOM 1451 N N . TYR A 1 172 ? 32.489 -17.754 -30.121 1.00 92.12 172 TYR A N 1
ATOM 1452 C CA . TYR A 1 172 ? 33.001 -19.118 -30.218 1.00 92.12 172 TYR A CA 1
ATOM 1453 C C . TYR A 1 172 ? 34.485 -19.083 -30.570 1.00 92.12 172 TYR A C 1
ATOM 1455 O O . TYR A 1 172 ? 34.850 -18.520 -31.603 1.00 92.12 172 TYR A O 1
ATOM 1463 N N . GLU A 1 173 ? 35.316 -19.730 -29.753 1.00 93.31 173 GLU A N 1
ATOM 1464 C CA . GLU A 1 173 ? 36.756 -19.870 -29.967 1.00 93.31 173 GLU A CA 1
ATOM 1465 C C . GLU A 1 173 ? 37.078 -21.270 -30.529 1.00 93.31 173 GLU A C 1
ATOM 1467 O O . GLU A 1 173 ? 37.150 -22.248 -29.775 1.00 93.31 173 GLU A O 1
ATOM 1472 N N . PRO A 1 174 ? 37.310 -21.418 -31.852 1.00 90.56 174 PRO A N 1
ATOM 1473 C CA . PRO A 1 174 ? 37.478 -22.732 -32.476 1.00 90.56 174 PRO A CA 1
ATOM 1474 C C . PRO A 1 174 ? 38.743 -23.474 -32.034 1.00 90.56 174 PRO A C 1
ATOM 1476 O O . PRO A 1 174 ? 38.793 -24.697 -32.132 1.00 90.56 174 PRO A O 1
ATOM 1479 N N . GLU A 1 175 ? 39.767 -22.743 -31.585 1.00 92.75 175 GLU A N 1
ATOM 1480 C CA . GLU A 1 175 ? 41.074 -23.294 -31.203 1.00 92.75 175 GLU A CA 1
ATOM 1481 C C . GLU A 1 175 ? 41.013 -24.111 -29.907 1.00 92.75 175 GLU A C 1
ATOM 1483 O O . GLU A 1 175 ? 41.742 -25.093 -29.766 1.00 92.75 175 GLU A O 1
ATOM 1488 N N . ILE A 1 176 ? 40.116 -23.735 -28.992 1.00 92.38 176 ILE A N 1
ATOM 1489 C CA . ILE A 1 176 ? 39.889 -24.424 -27.713 1.00 92.38 176 ILE A CA 1
ATOM 1490 C C . ILE A 1 176 ? 38.520 -25.114 -27.642 1.00 92.38 176 ILE A C 1
ATOM 1492 O O . ILE A 1 176 ? 38.287 -25.922 -26.746 1.00 92.38 176 ILE A O 1
ATOM 1496 N N . GLY A 1 177 ? 37.635 -24.863 -28.614 1.00 90.25 177 GLY A N 1
ATOM 1497 C CA . GLY A 1 177 ? 36.303 -25.465 -28.681 1.00 90.25 177 GLY A CA 1
ATOM 1498 C C . GLY A 1 177 ? 35.332 -24.919 -27.632 1.00 90.25 177 GLY A C 1
ATOM 1499 O O . GLY A 1 177 ? 34.391 -25.620 -27.259 1.00 90.25 177 GLY A O 1
ATOM 1500 N N . GLU A 1 178 ? 35.559 -23.697 -27.145 1.00 92.81 178 GLU A N 1
ATOM 1501 C CA . GLU A 1 178 ? 34.750 -23.057 -26.104 1.00 92.81 178 GLU A CA 1
ATOM 1502 C C . GLU A 1 178 ? 33.831 -21.973 -26.683 1.00 92.81 178 GLU A C 1
ATOM 1504 O O . GLU A 1 178 ? 34.121 -21.358 -27.709 1.00 92.81 178 GLU A O 1
ATOM 1509 N N . CYS A 1 179 ? 32.694 -21.751 -26.020 1.00 90.88 179 CYS A N 1
ATOM 1510 C CA . CYS A 1 179 ? 31.739 -20.699 -26.350 1.00 90.88 179 CYS A CA 1
ATOM 1511 C C . CYS A 1 179 ? 31.476 -19.851 -25.106 1.00 90.88 179 CYS A C 1
ATOM 1513 O O . CYS A 1 179 ? 31.030 -20.377 -24.082 1.00 90.88 179 CYS A O 1
ATOM 1515 N N . THR A 1 180 ? 31.725 -18.549 -25.211 1.00 91.38 180 THR A N 1
ATOM 1516 C CA . THR A 1 180 ? 31.395 -17.571 -24.174 1.00 91.38 180 THR A CA 1
ATOM 1517 C C . THR A 1 180 ? 30.075 -16.903 -24.524 1.00 91.38 180 THR A C 1
ATOM 1519 O O . THR A 1 180 ? 29.881 -16.481 -25.660 1.00 91.38 180 THR A O 1
ATOM 1522 N N . ILE A 1 181 ? 29.167 -16.813 -23.552 1.00 92.31 181 ILE A N 1
ATOM 1523 C CA . ILE A 1 181 ? 27.820 -16.263 -23.726 1.00 92.31 181 ILE A CA 1
A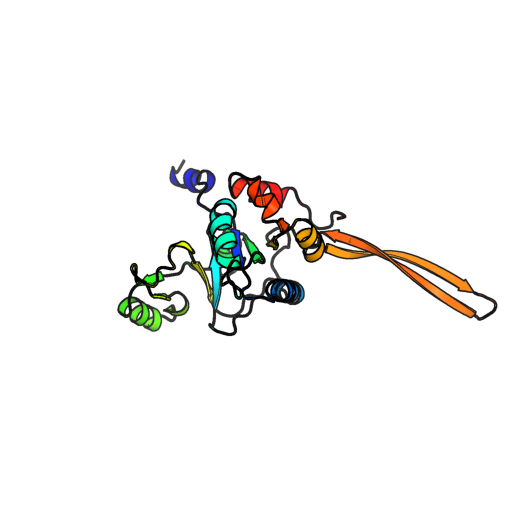TOM 1524 C C . ILE A 1 181 ? 27.671 -15.015 -22.850 1.00 92.31 181 ILE A C 1
ATOM 1526 O O . ILE A 1 181 ? 27.884 -15.084 -21.637 1.00 92.31 181 ILE A O 1
ATOM 1530 N N . TRP A 1 182 ? 27.253 -13.902 -23.450 1.00 91.88 182 TRP A N 1
ATOM 1531 C CA . TRP A 1 182 ? 27.027 -12.614 -22.798 1.00 91.88 182 TRP A CA 1
ATOM 1532 C C . TRP A 1 182 ? 25.548 -12.214 -22.905 1.00 91.88 182 TRP A C 1
ATOM 1534 O O . TRP A 1 182 ? 25.133 -11.614 -23.898 1.00 91.88 182 TRP A O 1
ATOM 1544 N N . PRO A 1 183 ? 24.718 -12.547 -21.901 1.00 90.75 183 PRO A N 1
ATOM 1545 C CA . PRO A 1 183 ? 23.328 -12.116 -21.888 1.00 90.75 183 PRO A CA 1
ATOM 1546 C C . PRO A 1 183 ? 23.237 -10.608 -21.624 1.00 90.75 183 PRO A C 1
ATOM 1548 O O . PRO A 1 183 ? 23.818 -10.092 -20.665 1.00 90.75 183 PRO A O 1
ATOM 1551 N N . MET A 1 184 ? 22.479 -9.910 -22.462 1.00 90.62 184 MET A N 1
ATOM 1552 C CA . MET A 1 184 ? 22.165 -8.494 -22.317 1.00 90.62 184 MET A CA 1
ATOM 1553 C C . MET A 1 184 ? 20.764 -8.345 -21.735 1.00 90.62 184 MET A C 1
ATOM 1555 O O . MET A 1 184 ? 19.797 -8.890 -22.265 1.00 90.62 184 MET A O 1
ATOM 1559 N N . PHE A 1 185 ? 20.654 -7.599 -20.638 1.00 91.25 185 PHE A N 1
ATOM 1560 C CA . PHE A 1 185 ? 19.386 -7.356 -19.960 1.00 91.25 185 PHE A CA 1
ATOM 1561 C C . PHE A 1 185 ? 19.015 -5.884 -20.021 1.00 91.25 185 PHE A C 1
ATOM 1563 O O . PHE A 1 185 ? 19.864 -5.008 -19.834 1.00 91.25 185 PHE A O 1
ATOM 1570 N N . SER A 1 186 ? 17.724 -5.632 -20.168 1.00 90.56 186 SER A N 1
ATOM 1571 C CA . SER A 1 186 ? 17.121 -4.332 -19.919 1.00 90.56 186 SER A CA 1
ATOM 1572 C C . SER A 1 186 ? 16.368 -4.323 -18.604 1.00 90.56 186 SER A C 1
ATOM 1574 O O . SER A 1 186 ? 15.994 -5.364 -18.064 1.00 90.56 186 SER A O 1
ATOM 1576 N N . ASN A 1 187 ? 16.132 -3.117 -18.094 1.00 92.31 187 ASN A N 1
ATOM 1577 C CA . ASN A 1 187 ? 15.209 -2.904 -16.994 1.00 92.31 187 ASN A CA 1
ATOM 1578 C C . ASN A 1 187 ? 13.879 -2.419 -17.562 1.00 92.31 187 ASN A C 1
ATOM 1580 O O . ASN A 1 187 ? 13.783 -1.301 -18.074 1.00 92.31 187 ASN A O 1
ATOM 1584 N N . ILE A 1 188 ? 12.857 -3.250 -17.418 1.00 94.56 188 ILE A N 1
ATOM 1585 C CA . ILE A 1 188 ? 11.474 -2.907 -17.726 1.00 94.56 188 ILE A CA 1
ATOM 1586 C C . ILE A 1 188 ? 10.701 -2.622 -16.442 1.00 94.56 188 ILE A C 1
ATOM 1588 O O . ILE A 1 188 ? 11.064 -3.063 -15.349 1.00 94.56 188 ILE A O 1
ATOM 1592 N N . ARG A 1 189 ? 9.605 -1.879 -16.555 1.00 95.62 189 ARG A N 1
ATOM 1593 C CA . ARG A 1 189 ? 8.720 -1.574 -15.435 1.00 95.62 189 ARG A CA 1
ATOM 1594 C C . ARG A 1 189 ? 7.859 -2.787 -15.084 1.00 95.62 189 ARG A C 1
ATOM 1596 O O . ARG A 1 189 ? 6.863 -3.047 -15.751 1.00 95.62 189 ARG A O 1
ATOM 1603 N N . GLY A 1 190 ? 8.201 -3.480 -14.004 1.00 95.50 190 GLY A N 1
ATOM 1604 C CA . GLY A 1 190 ? 7.394 -4.557 -13.425 1.00 95.50 190 GLY A CA 1
ATOM 1605 C C . GLY A 1 190 ? 6.231 -4.068 -12.562 1.00 95.50 190 GLY A C 1
ATOM 1606 O O . GLY A 1 190 ? 5.189 -4.716 -12.502 1.00 95.50 190 GLY A O 1
ATOM 1607 N N . TRP A 1 191 ? 6.386 -2.899 -11.935 1.00 97.00 191 TRP A N 1
ATOM 1608 C CA . TRP A 1 191 ? 5.365 -2.295 -11.077 1.00 97.00 191 TRP A CA 1
ATOM 1609 C C . TRP A 1 191 ? 5.180 -0.807 -11.365 1.00 97.00 191 TRP A C 1
ATOM 1611 O O . TRP A 1 191 ? 6.109 -0.096 -11.757 1.00 97.00 191 TRP A O 1
ATOM 1621 N N . LYS A 1 192 ? 3.977 -0.288 -11.123 1.00 97.69 192 LYS A N 1
ATOM 1622 C CA . LYS A 1 192 ? 3.783 1.162 -11.022 1.00 97.69 192 LYS A CA 1
ATOM 1623 C C . LYS A 1 192 ? 4.306 1.625 -9.676 1.00 97.6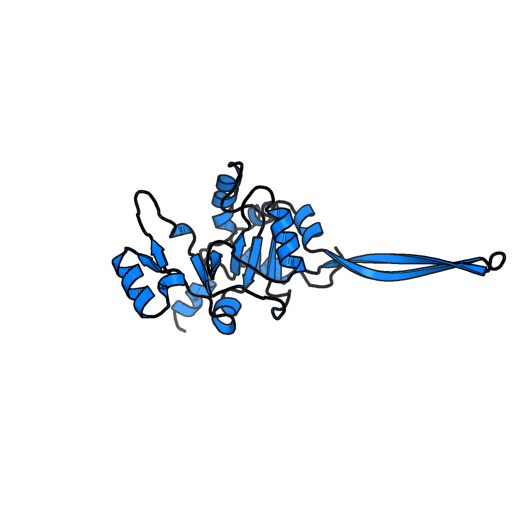9 192 LYS A C 1
ATOM 1625 O O . LYS A 1 192 ? 4.123 0.939 -8.676 1.00 97.69 192 LYS A O 1
ATOM 1630 N N . GLY A 1 193 ? 4.891 2.812 -9.626 1.00 97.31 193 GLY A N 1
ATOM 1631 C CA . GLY A 1 193 ? 5.349 3.362 -8.363 1.00 97.31 193 GLY A CA 1
ATOM 1632 C C . GLY A 1 193 ? 5.434 4.872 -8.379 1.00 97.31 193 GLY A C 1
ATOM 1633 O O . GLY A 1 193 ? 5.497 5.489 -9.441 1.00 97.31 193 GLY A O 1
ATOM 1634 N N . ILE A 1 194 ? 5.395 5.454 -7.188 1.00 97.50 194 ILE A N 1
ATOM 1635 C CA . ILE A 1 194 ? 5.498 6.890 -6.955 1.00 97.50 194 ILE A CA 1
ATOM 1636 C C . ILE A 1 194 ? 6.288 7.133 -5.670 1.00 97.50 194 ILE A C 1
ATOM 1638 O O . ILE A 1 194 ? 6.106 6.437 -4.670 1.00 97.50 194 ILE A O 1
ATOM 1642 N N . SER A 1 195 ? 7.185 8.112 -5.697 1.00 97.56 195 SER A N 1
ATOM 1643 C CA . SER A 1 195 ? 7.989 8.462 -4.532 1.00 97.56 195 SER A CA 1
ATOM 1644 C C . SER A 1 195 ? 7.284 9.497 -3.660 1.00 97.56 195 SER A C 1
ATOM 1646 O O . SER A 1 195 ? 6.454 10.277 -4.136 1.00 97.56 195 SER A O 1
ATOM 1648 N N . ILE A 1 196 ? 7.651 9.570 -2.382 1.00 96.25 196 ILE A N 1
ATOM 1649 C CA . ILE A 1 196 ? 7.180 10.636 -1.489 1.00 96.25 196 ILE A CA 1
ATOM 1650 C C . ILE A 1 196 ? 7.647 12.025 -1.970 1.00 96.25 196 ILE A C 1
ATOM 1652 O O . ILE A 1 196 ? 6.910 13.002 -1.817 1.00 96.25 196 ILE A O 1
ATOM 1656 N N . GLU A 1 197 ? 8.821 12.113 -2.603 1.00 95.62 197 GLU A N 1
ATOM 1657 C CA . GLU A 1 197 ? 9.325 13.330 -3.266 1.00 95.62 197 GLU A CA 1
ATOM 1658 C C . GLU A 1 197 ? 8.441 13.772 -4.442 1.00 95.62 197 GLU A C 1
ATOM 1660 O O . GLU A 1 197 ? 8.247 14.967 -4.679 1.00 95.62 197 GLU A O 1
ATOM 1665 N N . HIS A 1 198 ? 7.880 12.819 -5.185 1.00 96.25 198 HIS A N 1
ATOM 1666 C CA . HIS A 1 198 ? 6.942 13.113 -6.260 1.00 96.25 198 HIS A CA 1
ATOM 1667 C C . HIS A 1 198 ? 5.564 13.487 -5.711 1.00 96.25 198 HIS A C 1
ATOM 1669 O O . HIS A 1 198 ? 4.970 14.456 -6.181 1.00 96.25 198 HIS A O 1
ATOM 1675 N N . VAL A 1 199 ? 5.069 12.769 -4.695 1.00 95.06 199 VAL A N 1
ATOM 1676 C CA . VAL A 1 199 ? 3.769 13.036 -4.050 1.00 95.06 199 VAL A CA 1
ATOM 1677 C C . VAL A 1 199 ? 3.664 14.484 -3.561 1.00 95.06 199 VAL A C 1
ATOM 1679 O O . VAL A 1 199 ? 2.594 15.073 -3.662 1.00 95.06 199 VAL A O 1
ATOM 1682 N N . GLU A 1 200 ? 4.761 15.089 -3.096 1.00 93.19 200 GLU A N 1
ATOM 1683 C CA . GLU A 1 200 ? 4.810 16.503 -2.683 1.00 93.19 200 GLU A CA 1
ATOM 1684 C C . GLU A 1 200 ? 4.377 17.490 -3.779 1.00 93.19 200 GLU A C 1
ATOM 1686 O O . GLU A 1 200 ? 3.884 18.577 -3.483 1.00 93.19 200 GLU A O 1
ATOM 1691 N N . LYS A 1 201 ? 4.535 17.113 -5.049 1.00 94.31 201 LYS A N 1
ATOM 1692 C CA . LYS A 1 201 ? 4.188 17.946 -6.208 1.00 94.31 201 LYS A CA 1
ATOM 1693 C C . LYS A 1 201 ? 2.711 17.820 -6.595 1.00 94.31 201 LYS A C 1
ATOM 1695 O O . LYS A 1 201 ? 2.269 18.532 -7.494 1.00 94.31 201 LYS A O 1
ATOM 1700 N N . LEU A 1 202 ? 1.969 16.914 -5.954 1.00 94.00 202 LEU A N 1
ATOM 1701 C CA . LEU A 1 202 ? 0.590 16.577 -6.290 1.00 94.00 202 LEU A CA 1
ATOM 1702 C C . LEU A 1 202 ? -0.386 17.136 -5.256 1.00 94.00 202 LEU A C 1
ATOM 1704 O O . LEU A 1 202 ? -0.155 17.092 -4.048 1.00 94.00 202 LEU A O 1
ATOM 1708 N N . SER A 1 203 ? -1.525 17.628 -5.732 1.00 90.50 203 SER A N 1
ATOM 1709 C CA . SER A 1 203 ? -2.541 18.261 -4.886 1.00 90.50 203 SER A CA 1
ATOM 1710 C C . SER A 1 203 ? -3.547 17.265 -4.297 1.00 90.50 203 SER A C 1
ATOM 1712 O O . SER A 1 203 ? -4.207 17.548 -3.293 1.00 90.50 203 SER A O 1
ATOM 1714 N N . SER A 1 204 ? -3.702 16.087 -4.913 1.00 91.69 204 SER A N 1
ATOM 1715 C CA . SER A 1 204 ? -4.686 15.083 -4.498 1.00 91.69 204 SER A CA 1
ATOM 1716 C C . SER A 1 204 ? -4.348 13.672 -4.977 1.00 91.69 204 SER A C 1
ATOM 1718 O O . SER A 1 204 ? -3.675 13.480 -5.988 1.00 91.69 204 SER A O 1
ATOM 1720 N N . ASP A 1 205 ? -4.929 12.667 -4.326 1.00 90.62 205 ASP A N 1
ATOM 1721 C CA . ASP A 1 205 ? -4.802 11.267 -4.747 1.00 90.62 205 ASP A CA 1
ATOM 1722 C C . ASP A 1 205 ? -5.449 10.960 -6.108 1.00 90.62 205 ASP A C 1
ATOM 1724 O O . ASP A 1 205 ? -5.192 9.914 -6.699 1.00 90.62 205 ASP A O 1
ATOM 1728 N N . LYS A 1 206 ? -6.256 11.872 -6.661 1.00 89.62 206 LYS A N 1
ATOM 1729 C CA . LYS A 1 206 ? -6.727 11.754 -8.050 1.00 89.62 206 LYS A CA 1
ATOM 1730 C C . LYS A 1 206 ? -5.613 12.045 -9.045 1.00 89.62 206 LYS A C 1
ATOM 1732 O O . LYS A 1 206 ? -5.577 11.439 -10.114 1.00 89.62 206 LYS A O 1
ATOM 1737 N N . GLU A 1 207 ? -4.714 12.963 -8.704 1.00 93.38 207 GLU A N 1
ATOM 1738 C CA . GLU A 1 207 ? -3.506 13.202 -9.490 1.00 93.38 207 GLU A CA 1
ATOM 1739 C C . GLU A 1 207 ? -2.536 12.033 -9.333 1.00 93.38 207 GLU A C 1
ATOM 1741 O O . GLU A 1 207 ? -1.983 11.595 -10.334 1.00 93.38 207 GLU A O 1
ATOM 1746 N N . VAL A 1 208 ? -2.426 11.445 -8.132 1.00 93.88 208 VAL A N 1
ATOM 1747 C CA . VAL A 1 208 ? -1.681 10.187 -7.920 1.00 93.88 208 VAL A CA 1
ATOM 1748 C C . VAL A 1 208 ? -2.250 9.069 -8.798 1.00 93.88 208 VAL A C 1
ATOM 1750 O O . VAL A 1 208 ? -1.501 8.378 -9.483 1.00 93.88 208 VAL A O 1
ATOM 1753 N N . ASP A 1 209 ? -3.576 8.913 -8.843 1.00 93.50 209 ASP A N 1
ATOM 1754 C CA . ASP A 1 209 ? -4.232 7.925 -9.705 1.00 93.50 209 ASP A CA 1
ATOM 1755 C C . ASP A 1 209 ? -4.003 8.199 -11.196 1.00 93.50 209 ASP A C 1
ATOM 1757 O O . ASP A 1 209 ? -3.755 7.278 -11.972 1.00 93.50 209 ASP A O 1
ATOM 1761 N N . SER A 1 210 ? -4.061 9.467 -11.604 1.00 94.19 210 SER A N 1
ATOM 1762 C CA . SER A 1 210 ? -3.814 9.876 -12.992 1.00 94.19 210 SER A CA 1
ATOM 1763 C C . SER A 1 210 ? -2.359 9.635 -13.398 1.00 94.19 210 SER A C 1
ATOM 1765 O O . SER A 1 210 ? -2.110 9.117 -14.484 1.00 94.19 210 SER A O 1
ATOM 1767 N N . TYR A 1 211 ? -1.411 9.940 -12.508 1.00 95.81 211 TYR A N 1
ATOM 1768 C CA . TYR A 1 211 ? 0.007 9.637 -12.672 1.00 95.81 211 TYR A CA 1
ATOM 1769 C C . TYR A 1 211 ? 0.233 8.126 -12.786 1.00 95.81 211 TYR A C 1
ATOM 1771 O O . TYR A 1 211 ? 0.803 7.670 -13.773 1.00 95.81 211 TYR A O 1
ATOM 1779 N N . SER A 1 212 ? -0.308 7.340 -11.853 1.00 94.94 212 SER A N 1
ATOM 1780 C CA . SER A 1 212 ? -0.235 5.874 -11.859 1.00 94.94 212 SER A CA 1
ATOM 1781 C C . SER A 1 212 ? -0.752 5.270 -13.171 1.00 94.94 212 SER A C 1
ATOM 1783 O O . SER A 1 212 ? -0.115 4.398 -13.755 1.00 94.94 212 SER A O 1
ATOM 1785 N N . LYS A 1 213 ? -1.871 5.779 -13.701 1.00 94.50 213 LYS A N 1
ATOM 1786 C CA . LYS A 1 213 ? -2.434 5.360 -14.998 1.00 94.50 213 LYS A CA 1
ATOM 1787 C C . LYS A 1 213 ? -1.603 5.772 -16.212 1.00 94.50 213 LYS A C 1
ATOM 1789 O O . LYS A 1 213 ? -1.787 5.193 -17.278 1.00 94.50 213 LYS A O 1
ATOM 1794 N N . SER A 1 214 ? -0.751 6.787 -16.080 1.00 95.56 214 SER A N 1
ATOM 1795 C CA . SER A 1 214 ? 0.151 7.210 -17.156 1.00 95.56 214 SER A CA 1
ATOM 1796 C C . SER A 1 214 ? 1.375 6.299 -17.287 1.00 95.56 214 SER A C 1
ATOM 1798 O O . SER A 1 214 ? 1.949 6.214 -18.370 1.00 95.56 214 SER A O 1
ATOM 1800 N N . LEU A 1 215 ? 1.741 5.598 -16.209 1.00 95.56 215 LEU A N 1
ATOM 1801 C CA . LEU A 1 215 ? 2.792 4.585 -16.207 1.00 95.56 215 LEU A CA 1
ATOM 1802 C C . LEU A 1 215 ? 2.259 3.290 -16.826 1.00 95.56 215 LEU A C 1
ATOM 1804 O O . LEU A 1 215 ? 1.165 2.851 -16.467 1.00 95.56 215 LEU A O 1
ATOM 1808 N N . LYS A 1 216 ? 3.038 2.649 -17.702 1.00 95.25 216 LYS A N 1
ATOM 1809 C CA . LYS A 1 216 ? 2.680 1.349 -18.280 1.00 95.25 216 LYS A CA 1
ATOM 1810 C C . LYS A 1 216 ? 3.647 0.270 -17.831 1.00 95.25 216 LYS A C 1
ATOM 1812 O O . LYS A 1 216 ? 4.861 0.477 -17.809 1.00 95.25 216 LYS A O 1
ATOM 1817 N N . ILE A 1 217 ? 3.092 -0.877 -17.468 1.00 95.81 217 ILE A N 1
ATOM 1818 C CA . ILE A 1 217 ? 3.877 -2.075 -17.186 1.00 95.81 217 ILE A CA 1
ATOM 1819 C C . ILE A 1 217 ? 4.560 -2.531 -18.484 1.00 95.81 217 ILE A C 1
ATOM 1821 O O . ILE A 1 217 ? 3.950 -2.496 -19.552 1.00 95.81 217 ILE A O 1
ATOM 1825 N N . GLY A 1 218 ? 5.833 -2.914 -18.389 1.00 92.25 218 GLY A N 1
ATOM 1826 C CA . GLY A 1 218 ? 6.681 -3.286 -19.524 1.00 92.25 218 GLY A CA 1
ATOM 1827 C C . GLY A 1 218 ? 7.423 -2.125 -20.197 1.00 92.25 218 GLY A C 1
ATOM 1828 O O . GLY A 1 218 ? 8.296 -2.381 -21.017 1.00 92.25 218 GLY A O 1
ATOM 1829 N N . ASP A 1 219 ? 7.143 -0.860 -19.851 1.00 91.81 219 ASP A N 1
ATOM 1830 C CA . ASP A 1 219 ? 7.936 0.267 -20.367 1.00 91.81 219 ASP A CA 1
ATOM 1831 C C . ASP A 1 219 ? 9.378 0.202 -19.834 1.00 91.81 219 ASP A C 1
ATOM 1833 O O . ASP A 1 219 ? 9.596 -0.063 -18.650 1.00 91.81 219 ASP A O 1
ATOM 1837 N N . TYR A 1 220 ? 10.358 0.520 -20.680 1.00 87.38 220 TYR A N 1
ATOM 1838 C CA . TYR A 1 220 ? 11.757 0.661 -20.272 1.00 87.38 220 TYR A CA 1
ATOM 1839 C C . TYR A 1 220 ? 11.945 1.764 -19.217 1.00 87.38 220 TYR A C 1
ATOM 1841 O O . TYR A 1 220 ? 11.317 2.827 -19.295 1.00 87.38 220 TYR A O 1
ATOM 1849 N N . LEU A 1 221 ? 12.822 1.511 -18.237 1.00 84.56 221 LEU A N 1
ATOM 1850 C CA . LEU A 1 221 ? 13.097 2.396 -17.095 1.00 84.56 221 LEU A CA 1
ATOM 1851 C C . LEU A 1 221 ? 14.429 3.142 -17.163 1.00 84.56 221 LEU A C 1
ATOM 1853 O O . LEU A 1 221 ? 15.513 2.523 -17.240 1.00 84.56 221 LEU A O 1
#

Radius of gyration: 21.22 Å; chains: 1; bounding box: 69×44×58 Å